Protein AF-A0A7Y3XFJ0-F1 (afdb_monomer_lite)

Structure (mmCIF, N/CA/C/O backbone):
data_AF-A0A7Y3XFJ0-F1
#
_entry.id   AF-A0A7Y3XFJ0-F1
#
loop_
_atom_site.group_PDB
_atom_site.id
_atom_site.type_symbol
_atom_site.label_atom_id
_atom_site.label_alt_id
_atom_site.label_comp_id
_atom_site.label_asym_id
_atom_site.label_entity_id
_atom_site.label_seq_id
_atom_site.pdbx_PDB_ins_code
_atom_site.Cartn_x
_atom_site.Cartn_y
_atom_site.Cartn_z
_atom_site.occupancy
_atom_site.B_iso_or_equiv
_atom_site.auth_seq_id
_atom_site.auth_comp_id
_atom_site.auth_asym_id
_atom_site.auth_atom_id
_atom_site.pdbx_PDB_model_num
ATOM 1 N N . MET A 1 1 ? 6.732 -11.055 -28.539 1.00 48.84 1 MET A N 1
ATOM 2 C CA . MET A 1 1 ? 5.338 -11.030 -28.037 1.00 48.84 1 MET A CA 1
ATOM 3 C C . MET A 1 1 ? 5.049 -9.663 -27.430 1.00 48.84 1 MET A C 1
ATOM 5 O O . MET A 1 1 ? 5.679 -9.311 -26.438 1.00 48.84 1 MET A O 1
ATOM 9 N N . MET A 1 2 ? 4.130 -8.903 -28.033 1.00 66.44 2 MET A N 1
ATOM 10 C CA . MET A 1 2 ? 3.623 -7.624 -27.512 1.00 66.44 2 MET A CA 1
ATOM 11 C C . MET A 1 2 ? 2.667 -7.899 -26.345 1.00 66.44 2 MET A C 1
ATOM 13 O O . MET A 1 2 ? 1.533 -8.307 -26.565 1.00 66.44 2 MET A O 1
ATOM 17 N N . GLY A 1 3 ? 3.131 -7.764 -25.106 1.00 87.94 3 GLY A N 1
ATOM 18 C CA . GLY A 1 3 ? 2.326 -8.101 -23.934 1.00 87.94 3 GLY A CA 1
ATOM 19 C C . GLY A 1 3 ? 2.892 -7.510 -22.652 1.00 87.94 3 GLY A C 1
ATOM 20 O O . GLY A 1 3 ? 4.003 -6.981 -22.639 1.00 87.94 3 GLY A O 1
ATOM 21 N N . TRP A 1 4 ? 2.118 -7.612 -21.578 1.00 91.69 4 TRP A N 1
ATOM 22 C CA . TRP A 1 4 ? 2.481 -7.123 -20.252 1.00 91.69 4 TRP A CA 1
ATOM 23 C C . TRP A 1 4 ? 2.786 -8.294 -19.326 1.00 91.69 4 TRP A C 1
ATOM 25 O O . TRP A 1 4 ? 2.084 -9.305 -19.341 1.00 91.69 4 TRP A O 1
ATOM 35 N N . LYS A 1 5 ? 3.813 -8.152 -18.490 1.00 91.44 5 LYS A N 1
ATOM 36 C CA . LYS A 1 5 ? 4.085 -9.073 -17.385 1.00 91.44 5 LYS A CA 1
ATOM 37 C C . LYS A 1 5 ? 3.643 -8.438 -16.082 1.00 91.44 5 LYS A C 1
ATOM 39 O O . LYS A 1 5 ? 4.122 -7.363 -15.733 1.00 91.44 5 LYS A O 1
ATOM 44 N N . ALA A 1 6 ? 2.747 -9.117 -15.374 1.00 92.25 6 ALA A N 1
ATOM 45 C CA . ALA A 1 6 ? 2.308 -8.719 -14.047 1.00 92.25 6 ALA A CA 1
ATOM 46 C C . ALA A 1 6 ? 3.275 -9.253 -12.985 1.00 92.25 6 ALA A C 1
ATOM 48 O O . ALA A 1 6 ? 3.563 -10.450 -12.931 1.00 92.25 6 ALA A O 1
ATOM 49 N N . TYR A 1 7 ? 3.740 -8.367 -12.114 1.00 90.25 7 TYR A N 1
ATOM 50 C CA . TYR A 1 7 ? 4.572 -8.688 -10.967 1.00 90.25 7 TYR A CA 1
ATOM 51 C C . TYR A 1 7 ? 3.818 -8.334 -9.702 1.00 90.25 7 TYR A C 1
ATOM 53 O O . TYR A 1 7 ? 3.498 -7.171 -9.462 1.00 90.25 7 TYR A O 1
ATOM 61 N N . ARG A 1 8 ? 3.536 -9.352 -8.894 1.00 92.50 8 ARG A N 1
ATOM 62 C CA . ARG A 1 8 ? 2.918 -9.182 -7.585 1.00 92.50 8 ARG A CA 1
ATOM 63 C C . ARG A 1 8 ? 3.956 -8.713 -6.581 1.00 92.50 8 ARG A C 1
ATOM 65 O O . ARG A 1 8 ? 5.023 -9.314 -6.469 1.00 92.50 8 ARG A O 1
ATOM 72 N N . LEU A 1 9 ? 3.617 -7.676 -5.834 1.00 91.75 9 LEU A N 1
ATOM 73 C CA . LEU A 1 9 ? 4.501 -7.033 -4.879 1.00 91.75 9 LEU A CA 1
ATOM 74 C C . LEU A 1 9 ? 3.867 -7.028 -3.500 1.00 91.75 9 LEU A C 1
ATOM 76 O O . LEU A 1 9 ? 2.667 -6.800 -3.357 1.00 91.75 9 LEU A O 1
ATOM 80 N N . VAL A 1 10 ? 4.699 -7.304 -2.502 1.00 94.19 10 VAL A N 1
ATOM 81 C CA . VAL A 1 10 ? 4.320 -7.364 -1.093 1.00 94.19 10 VAL A CA 1
ATOM 82 C C . VAL A 1 10 ? 5.326 -6.530 -0.318 1.00 94.19 10 VAL A C 1
ATOM 84 O O . VAL A 1 10 ? 6.507 -6.873 -0.262 1.00 94.19 10 VAL A O 1
ATOM 87 N N . TYR A 1 11 ? 4.858 -5.442 0.280 1.00 92.12 11 TYR A N 1
ATOM 88 C CA . TYR A 1 11 ? 5.667 -4.573 1.125 1.00 92.12 11 TYR A CA 1
ATOM 89 C C . TYR A 1 11 ? 5.242 -4.718 2.573 1.00 92.12 11 TYR A C 1
ATOM 91 O O . TYR A 1 11 ? 4.081 -4.513 2.890 1.00 92.12 11 TYR A O 1
ATOM 99 N N . LYS A 1 12 ? 6.173 -5.038 3.467 1.00 94.69 12 LYS A N 1
ATOM 100 C CA . LYS A 1 12 ? 5.914 -4.981 4.908 1.00 94.69 12 LYS A CA 1
ATOM 101 C C . LYS A 1 12 ? 5.973 -3.526 5.376 1.00 94.69 12 LYS A C 1
ATOM 103 O O . LYS A 1 12 ? 6.981 -2.861 5.133 1.00 94.69 12 LYS A O 1
ATOM 108 N N . ALA A 1 13 ? 4.945 -3.053 6.074 1.00 92.88 13 ALA A N 1
ATOM 109 C CA . ALA A 1 13 ? 4.992 -1.769 6.760 1.00 92.88 13 ALA A CA 1
ATOM 110 C C . ALA A 1 13 ? 5.999 -1.847 7.919 1.00 92.88 13 ALA A C 1
ATOM 112 O O . ALA A 1 13 ? 5.921 -2.738 8.765 1.00 92.88 13 ALA A O 1
ATOM 113 N N . LYS A 1 14 ? 6.989 -0.948 7.934 1.00 92.94 14 LYS A N 1
ATOM 114 C CA . LYS A 1 14 ? 8.005 -0.874 9.004 1.00 92.94 14 LYS A CA 1
ATOM 115 C C . LYS A 1 14 ? 7.703 0.205 10.045 1.00 92.94 14 LYS A C 1
ATOM 117 O O . LYS A 1 14 ? 8.274 0.171 11.126 1.00 92.94 14 LYS A O 1
ATOM 122 N N . SER A 1 15 ? 6.829 1.139 9.701 1.00 91.38 15 SER A N 1
ATOM 123 C CA . SER A 1 15 ? 6.392 2.269 10.513 1.00 91.38 15 SER A CA 1
ATOM 124 C C . SER A 1 15 ? 4.971 2.646 10.093 1.00 91.38 15 SER A C 1
ATOM 126 O O . SER A 1 15 ? 4.567 2.256 8.991 1.00 91.38 15 SER A O 1
ATOM 128 N N . PRO A 1 16 ? 4.226 3.396 10.922 1.00 91.44 16 PRO A N 1
ATOM 129 C CA . PRO A 1 16 ? 2.989 4.057 10.512 1.00 91.44 16 PRO A CA 1
ATOM 130 C C . PRO A 1 16 ? 3.102 4.737 9.142 1.00 91.44 16 PRO A C 1
ATOM 132 O O . PRO A 1 16 ? 4.144 5.325 8.838 1.00 91.44 16 PRO A O 1
ATOM 135 N N . ILE A 1 17 ? 2.055 4.652 8.315 1.00 91.38 17 ILE A N 1
ATOM 136 C CA . ILE A 1 17 ? 2.036 5.261 6.976 1.00 91.38 17 ILE A CA 1
ATOM 137 C C . ILE A 1 17 ? 0.834 6.194 6.854 1.00 91.38 17 ILE A C 1
ATOM 139 O O . ILE A 1 17 ? -0.310 5.744 6.866 1.00 91.38 17 ILE A O 1
ATOM 143 N N . HIS A 1 18 ? 1.107 7.484 6.669 1.00 92.88 18 HIS A N 1
ATOM 144 C CA . HIS A 1 18 ? 0.108 8.464 6.256 1.00 92.88 18 HIS A CA 1
ATOM 145 C C . HIS A 1 18 ? 0.039 8.526 4.724 1.00 92.88 18 HIS A C 1
ATOM 147 O O . HIS A 1 18 ? 1.055 8.685 4.045 1.00 92.88 18 HIS A O 1
ATOM 153 N N . ILE A 1 19 ? -1.166 8.415 4.168 1.00 93.44 19 ILE A N 1
ATOM 154 C CA . ILE A 1 19 ? -1.440 8.576 2.740 1.00 93.44 19 ILE A CA 1
ATOM 155 C C . ILE A 1 19 ? -2.443 9.714 2.591 1.00 93.44 19 ILE A C 1
ATOM 157 O O . ILE A 1 19 ? -3.637 9.504 2.781 1.00 93.44 19 ILE A O 1
ATOM 161 N N . GLY A 1 20 ? -1.967 10.903 2.218 1.00 87.81 20 GLY A N 1
ATOM 162 C CA . GLY A 1 20 ? -2.788 12.117 2.195 1.00 87.81 20 GLY A CA 1
ATOM 163 C C . GLY A 1 20 ? -4.154 11.959 1.510 1.00 87.81 20 GLY A C 1
ATOM 164 O O . GLY A 1 20 ? -4.264 11.419 0.396 1.00 87.81 20 GLY A O 1
ATOM 165 N N . TRP A 1 21 ? -5.199 12.451 2.183 1.00 88.25 21 TRP A N 1
ATOM 166 C CA . TRP A 1 21 ? -6.580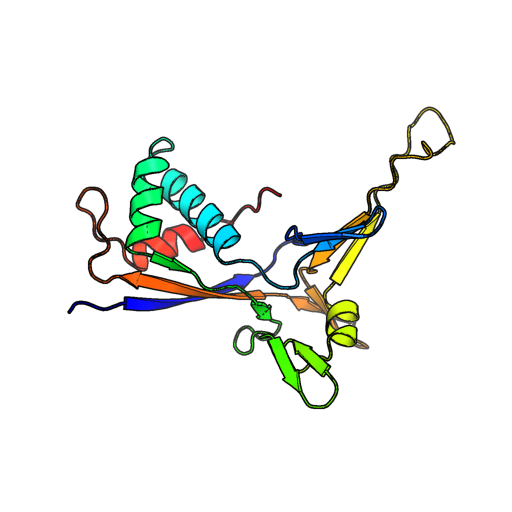 12.375 1.711 1.00 88.25 21 TRP A CA 1
ATOM 167 C C . TRP A 1 21 ? -7.343 13.703 1.814 1.00 88.25 21 TRP A C 1
ATOM 169 O O . TRP A 1 21 ? -7.298 14.508 0.882 1.00 88.25 21 TRP A O 1
ATOM 179 N N . HIS A 1 22 ? -8.073 13.905 2.906 1.00 88.31 22 HIS A N 1
ATOM 180 C CA . HIS A 1 22 ? -8.905 15.068 3.186 1.00 88.31 22 HIS A CA 1
ATOM 181 C C . HIS A 1 22 ? -8.571 15.590 4.580 1.00 88.31 22 HIS A C 1
ATOM 183 O O . HIS A 1 22 ? -8.027 14.855 5.400 1.00 88.31 22 HIS A O 1
ATOM 189 N N . THR A 1 23 ? -8.927 16.837 4.856 1.00 88.00 23 THR A N 1
ATOM 190 C CA . THR A 1 23 ? -8.859 17.385 6.212 1.00 88.00 23 THR A CA 1
ATOM 191 C C . THR A 1 23 ? -10.275 17.471 6.768 1.00 88.00 23 THR A C 1
ATOM 193 O O . THR A 1 23 ? -11.150 18.040 6.113 1.00 88.00 23 THR A O 1
ATOM 196 N N . LEU A 1 24 ? -10.505 16.910 7.955 1.00 84.69 24 LEU A N 1
ATOM 197 C CA . LEU A 1 24 ? -11.757 17.024 8.699 1.00 84.69 24 LEU A CA 1
ATOM 198 C C . LEU A 1 24 ? -11.501 17.845 9.966 1.00 84.69 24 LEU A C 1
ATOM 200 O O . LEU A 1 24 ? -10.866 17.371 10.906 1.00 84.69 24 LEU A O 1
ATOM 204 N N . GLY A 1 25 ? -11.961 19.098 9.979 1.00 85.38 25 GLY A N 1
ATOM 205 C CA . GLY A 1 25 ? -11.595 20.044 11.036 1.00 85.38 25 GLY A CA 1
ATOM 206 C C . GLY A 1 25 ? -10.081 20.265 11.055 1.00 85.38 25 GLY A C 1
ATOM 207 O O . GLY A 1 25 ? -9.523 20.770 10.083 1.00 85.38 25 GLY A O 1
ATOM 208 N N . TYR A 1 26 ? -9.424 19.844 12.137 1.00 80.75 26 TYR A N 1
ATOM 209 C CA . TYR A 1 26 ? -7.966 19.913 12.294 1.00 80.75 26 TYR A CA 1
ATOM 210 C C . TYR A 1 26 ? -7.255 18.566 12.070 1.00 80.75 26 TYR A C 1
ATOM 212 O O . TYR A 1 26 ? -6.029 18.495 12.175 1.00 80.75 26 TYR A O 1
ATOM 220 N N . ILE A 1 27 ? -8.009 17.515 11.724 1.00 82.62 27 ILE A N 1
ATOM 221 C CA . ILE A 1 27 ? -7.495 16.160 11.510 1.00 82.62 27 ILE A CA 1
ATOM 222 C C . ILE A 1 27 ? -7.178 15.959 10.027 1.00 82.62 27 ILE A C 1
ATOM 224 O O . ILE A 1 27 ? -8.049 16.081 9.161 1.00 82.62 27 ILE A O 1
ATOM 228 N N . LYS A 1 28 ? -5.929 15.618 9.715 1.00 89.75 28 LYS A N 1
ATOM 229 C CA . LYS A 1 28 ? -5.511 15.176 8.380 1.00 89.75 28 LYS A CA 1
ATOM 230 C C . LYS A 1 28 ? -5.800 13.686 8.231 1.00 89.75 28 LYS A C 1
ATOM 232 O O . LYS A 1 28 ? -5.078 12.855 8.776 1.00 89.75 28 LYS A O 1
ATOM 237 N N . LEU A 1 29 ? -6.821 13.346 7.454 1.00 91.94 29 LEU A N 1
ATOM 238 C CA . LEU A 1 29 ? -7.217 11.962 7.216 1.00 91.94 29 LEU A CA 1
ATOM 239 C C . LEU A 1 29 ? -6.237 11.250 6.275 1.00 91.94 29 LEU A C 1
ATOM 241 O O . LEU A 1 29 ? -5.638 11.855 5.376 1.00 91.94 29 LEU A O 1
ATOM 245 N N . THR A 1 30 ? -6.143 9.933 6.438 1.00 93.75 30 THR A N 1
ATOM 246 C CA . THR A 1 30 ? -5.368 9.043 5.568 1.00 93.75 30 THR A CA 1
ATOM 247 C C . THR A 1 30 ? -6.280 8.211 4.674 1.00 93.75 30 THR A C 1
ATOM 249 O O . THR A 1 30 ? -7.374 7.812 5.064 1.00 93.75 30 THR A O 1
ATOM 252 N N . ARG A 1 31 ? -5.818 7.877 3.469 1.00 95.69 31 ARG A N 1
ATOM 253 C CA . ARG A 1 31 ? -6.449 6.838 2.645 1.00 95.69 31 ARG A CA 1
ATOM 254 C C . ARG A 1 31 ? -6.198 5.463 3.255 1.00 95.69 31 ARG A C 1
ATOM 256 O O . ARG A 1 31 ? -5.152 5.233 3.853 1.00 95.69 31 ARG A O 1
ATOM 263 N N . TYR A 1 32 ? -7.105 4.524 2.990 1.00 96.56 32 TYR A N 1
ATOM 264 C CA . TYR A 1 32 ? -7.032 3.132 3.475 1.00 96.56 32 TYR A CA 1
ATOM 265 C C . TYR A 1 32 ? -6.188 2.211 2.581 1.00 96.56 32 TYR A C 1
ATOM 267 O O . TYR A 1 32 ? -6.131 1.001 2.774 1.00 96.56 32 TYR A O 1
ATOM 275 N N . TYR A 1 33 ? -5.543 2.778 1.565 1.00 96.69 33 TYR A N 1
ATOM 276 C CA . TYR A 1 33 ? -4.676 2.086 0.621 1.00 96.69 33 TYR A CA 1
ATOM 277 C C . TYR A 1 33 ? -3.675 3.079 0.032 1.00 96.69 33 TYR A C 1
ATOM 279 O O . TYR A 1 33 ? -3.914 4.289 -0.011 1.00 96.69 33 TYR A O 1
ATOM 287 N N . ILE A 1 34 ? -2.562 2.564 -0.480 1.00 96.50 34 ILE A N 1
ATOM 288 C CA . ILE A 1 34 ? -1.560 3.379 -1.161 1.00 96.50 34 ILE A CA 1
ATOM 289 C C . ILE A 1 34 ? -1.958 3.509 -2.631 1.00 96.50 34 ILE A C 1
ATOM 291 O O . ILE A 1 34 ? -2.239 2.519 -3.315 1.00 96.50 34 ILE A O 1
ATOM 295 N N . THR A 1 35 ? -1.972 4.740 -3.139 1.00 95.69 35 THR A N 1
ATOM 296 C CA . THR A 1 35 ? -2.340 4.983 -4.534 1.00 95.69 35 THR A CA 1
ATOM 297 C C . THR A 1 35 ? -1.228 4.559 -5.493 1.00 95.69 35 THR A C 1
ATOM 299 O O . THR A 1 35 ? -0.038 4.598 -5.174 1.00 95.69 35 THR A O 1
ATOM 302 N N . GLY A 1 36 ? -1.615 4.239 -6.726 1.00 91.94 36 GLY A N 1
ATOM 303 C CA . GLY A 1 36 ? -0.670 3.911 -7.793 1.00 91.94 36 GLY A CA 1
ATOM 304 C C . GLY A 1 36 ? 0.275 5.076 -8.086 1.00 91.94 36 GLY A C 1
ATOM 305 O O . GLY A 1 36 ? 1.443 4.849 -8.366 1.00 91.94 36 GLY A O 1
ATOM 306 N N . ARG A 1 37 ? -0.184 6.327 -7.916 1.00 90.38 37 ARG A N 1
ATOM 307 C CA . ARG A 1 37 ? 0.655 7.528 -8.043 1.00 90.38 37 ARG A CA 1
ATOM 308 C C . ARG A 1 37 ? 1.744 7.581 -6.968 1.00 90.38 37 ARG A C 1
ATOM 310 O O . ARG A 1 37 ? 2.881 7.915 -7.290 1.00 90.38 37 ARG A O 1
ATOM 317 N N . ASN A 1 38 ? 1.419 7.244 -5.718 1.00 91.19 38 ASN A N 1
ATOM 318 C CA . ASN A 1 38 ? 2.403 7.205 -4.632 1.00 91.19 38 ASN A CA 1
ATOM 319 C C . ASN A 1 38 ? 3.484 6.146 -4.907 1.00 91.19 38 ASN A C 1
ATOM 321 O O . ASN A 1 38 ? 4.673 6.442 -4.811 1.00 91.19 38 ASN A O 1
ATOM 325 N N . ILE A 1 39 ? 3.081 4.939 -5.320 1.00 89.81 39 ILE A N 1
ATOM 326 C CA . ILE A 1 39 ? 4.019 3.858 -5.666 1.00 89.81 39 ILE A CA 1
ATOM 327 C C . ILE A 1 39 ? 4.833 4.214 -6.912 1.00 89.81 39 ILE A C 1
ATOM 329 O O . ILE A 1 39 ? 6.034 3.964 -6.946 1.00 89.81 39 ILE A O 1
ATOM 333 N N . TRP A 1 40 ? 4.208 4.829 -7.918 1.00 87.62 40 TRP A N 1
ATOM 334 C CA . TRP A 1 40 ? 4.887 5.315 -9.118 1.00 87.62 40 TRP A CA 1
ATOM 335 C C . TRP A 1 40 ? 5.990 6.312 -8.759 1.00 87.62 40 TRP A C 1
ATOM 337 O O . TRP A 1 40 ? 7.124 6.126 -9.180 1.00 87.62 40 TRP A O 1
ATOM 347 N N . GLY A 1 41 ? 5.705 7.309 -7.912 1.00 85.38 41 GLY A N 1
ATOM 348 C CA . GLY A 1 41 ? 6.705 8.286 -7.470 1.00 85.38 41 GLY A CA 1
ATOM 349 C C . GLY A 1 41 ? 7.867 7.645 -6.707 1.00 85.38 41 GLY A C 1
ATOM 350 O O . GLY A 1 41 ? 9.030 7.945 -6.984 1.00 85.38 41 GLY A O 1
ATOM 351 N N . ALA A 1 42 ? 7.565 6.707 -5.806 1.00 84.38 42 ALA A N 1
ATOM 352 C CA . ALA A 1 42 ? 8.578 5.935 -5.090 1.00 84.38 42 ALA A CA 1
ATOM 353 C C . ALA A 1 42 ? 9.454 5.099 -6.042 1.00 84.38 42 ALA A C 1
ATOM 355 O O . ALA A 1 42 ? 10.676 5.046 -5.891 1.00 84.38 42 ALA A O 1
ATOM 356 N N . LEU A 1 43 ? 8.841 4.478 -7.053 1.00 81.38 43 LEU A N 1
ATOM 357 C CA . LEU A 1 43 ? 9.537 3.697 -8.068 1.00 81.38 43 LEU A CA 1
ATOM 358 C C . LEU A 1 43 ? 10.447 4.578 -8.933 1.00 81.38 43 LEU A C 1
ATOM 360 O O . LEU A 1 43 ? 11.611 4.225 -9.117 1.00 81.38 43 LEU A O 1
ATOM 364 N N . THR A 1 44 ? 9.959 5.733 -9.399 1.00 81.50 44 THR A N 1
ATOM 365 C CA . THR A 1 44 ? 10.756 6.730 -10.133 1.00 81.50 44 THR A CA 1
ATOM 366 C C . THR A 1 44 ? 11.990 7.125 -9.335 1.00 81.5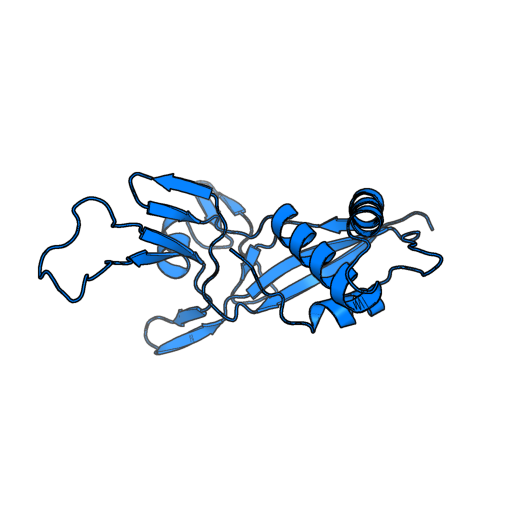0 44 THR A C 1
ATOM 368 O O . THR A 1 44 ? 13.109 7.000 -9.830 1.00 81.50 44 THR A O 1
ATOM 371 N N . ALA A 1 45 ? 11.803 7.547 -8.080 1.00 80.94 45 ALA A N 1
ATOM 372 C CA . ALA A 1 45 ? 12.895 7.998 -7.225 1.00 80.94 45 ALA A CA 1
ATOM 373 C C . ALA A 1 45 ? 13.946 6.900 -7.011 1.00 80.94 45 ALA A C 1
ATOM 375 O O . ALA A 1 45 ? 15.144 7.162 -7.112 1.00 80.94 45 ALA A O 1
ATOM 376 N N . ASN A 1 46 ? 13.516 5.660 -6.767 1.00 78.75 46 ASN A N 1
ATOM 377 C CA . ASN A 1 46 ? 14.446 4.552 -6.580 1.00 78.75 46 ASN A CA 1
ATOM 378 C C . ASN A 1 46 ? 15.183 4.171 -7.871 1.00 78.75 46 ASN A C 1
ATOM 380 O O . ASN A 1 46 ? 16.389 3.949 -7.827 1.00 78.75 46 ASN A O 1
ATOM 384 N N . ILE A 1 47 ? 14.510 4.128 -9.027 1.00 76.50 47 ILE A N 1
ATOM 385 C CA . ILE A 1 47 ? 15.167 3.830 -10.312 1.00 76.50 47 ILE A CA 1
ATOM 386 C C . ILE A 1 47 ? 16.249 4.872 -10.619 1.00 76.50 47 ILE A C 1
ATOM 388 O O . ILE A 1 47 ? 17.375 4.506 -10.959 1.00 76.50 47 ILE A O 1
ATOM 392 N N . VAL A 1 48 ? 15.930 6.160 -10.466 1.00 77.00 48 VAL A N 1
ATOM 393 C CA . VAL A 1 48 ? 16.873 7.257 -10.732 1.00 77.00 48 VAL A CA 1
ATOM 394 C C . VAL A 1 48 ? 18.089 7.178 -9.805 1.00 77.00 48 VAL A C 1
ATOM 396 O O . VAL A 1 48 ? 19.223 7.278 -10.276 1.00 77.00 48 VAL A O 1
ATOM 399 N N . ARG A 1 49 ? 17.873 6.934 -8.505 1.00 75.12 49 ARG A N 1
ATOM 400 C CA . ARG A 1 49 ? 18.948 6.828 -7.502 1.00 75.12 49 ARG A CA 1
ATOM 401 C C . ARG A 1 49 ? 19.822 5.587 -7.687 1.00 75.12 49 ARG A C 1
ATOM 403 O O . ARG A 1 49 ? 21.038 5.676 -7.572 1.00 75.12 49 ARG A O 1
ATOM 410 N N . THR A 1 50 ? 19.221 4.427 -7.953 1.00 70.00 50 THR A N 1
ATOM 411 C CA . THR A 1 50 ? 19.929 3.135 -7.940 1.00 70.00 50 THR A CA 1
ATOM 412 C C . THR A 1 50 ? 20.543 2.765 -9.287 1.00 70.00 50 THR A C 1
ATOM 414 O O . THR A 1 50 ? 21.567 2.087 -9.310 1.00 70.00 50 THR A O 1
ATOM 417 N N . ILE A 1 51 ? 19.927 3.158 -10.405 1.00 67.44 51 ILE A N 1
ATOM 418 C CA . ILE A 1 51 ? 20.316 2.656 -11.733 1.00 67.44 51 ILE A CA 1
ATOM 419 C C . ILE A 1 51 ? 20.956 3.744 -12.600 1.00 67.44 51 ILE A C 1
ATOM 421 O O . ILE A 1 51 ? 21.901 3.446 -13.327 1.00 67.44 51 ILE A O 1
ATOM 425 N N . TYR A 1 52 ? 20.484 4.993 -12.527 1.00 67.25 52 TYR A N 1
ATOM 426 C CA . TYR A 1 52 ? 20.831 6.018 -13.525 1.00 67.25 52 TYR A CA 1
ATOM 427 C C . TYR A 1 52 ? 21.533 7.266 -12.979 1.00 67.25 52 TYR A C 1
ATOM 429 O O . TYR A 1 52 ? 21.678 8.239 -13.713 1.00 67.25 52 TYR A O 1
ATOM 437 N N . GLY A 1 53 ? 22.029 7.228 -11.738 1.00 63.03 53 GLY A N 1
ATOM 438 C CA . GLY A 1 53 ? 23.003 8.213 -11.260 1.00 63.03 53 GLY A CA 1
ATOM 439 C C . GLY A 1 53 ? 22.436 9.591 -10.907 1.00 63.03 53 GLY A C 1
ATOM 440 O O . GLY A 1 53 ? 23.123 10.577 -11.107 1.00 63.03 53 GLY A O 1
ATOM 441 N N . HIS A 1 54 ? 21.237 9.648 -10.321 1.00 64.94 54 HIS A N 1
ATOM 442 C CA . HIS A 1 54 ? 20.648 10.825 -9.649 1.00 64.94 54 HIS A CA 1
ATOM 443 C C . HIS A 1 54 ? 20.075 11.965 -10.515 1.00 64.94 54 HIS A C 1
ATOM 445 O O . HIS A 1 54 ? 19.267 12.713 -9.970 1.00 64.94 54 HIS A O 1
ATOM 451 N N . ASP A 1 55 ? 20.337 12.042 -11.827 1.00 67.62 55 ASP A N 1
ATOM 452 C CA . ASP A 1 55 ? 19.974 13.249 -12.608 1.00 67.62 55 ASP A CA 1
ATOM 453 C C . ASP A 1 55 ? 18.915 13.068 -13.717 1.00 67.62 55 ASP A C 1
ATOM 455 O O . ASP A 1 55 ? 18.447 14.049 -14.290 1.00 67.62 55 ASP A O 1
ATOM 459 N N . ASP A 1 56 ? 18.467 11.844 -14.022 1.00 71.94 56 ASP A N 1
ATOM 460 C CA . ASP A 1 56 ? 17.554 11.596 -15.158 1.00 71.94 56 ASP A CA 1
ATOM 461 C C . ASP A 1 56 ? 16.108 11.270 -14.742 1.00 71.94 56 ASP A C 1
ATOM 463 O O . ASP A 1 56 ? 15.541 10.228 -15.079 1.00 71.94 56 ASP A O 1
ATOM 467 N N . TYR A 1 57 ? 15.483 12.172 -13.982 1.00 72.88 57 TYR A N 1
ATOM 468 C CA . TYR A 1 57 ? 14.080 12.015 -13.572 1.00 72.88 57 TYR A CA 1
ATOM 469 C C . TYR A 1 57 ? 13.104 12.089 -14.747 1.00 72.88 57 TYR A C 1
ATOM 471 O O . TYR A 1 57 ? 12.099 11.377 -14.755 1.00 72.88 57 TYR A O 1
ATOM 479 N N . HIS A 1 58 ? 13.387 12.933 -15.742 1.00 76.44 58 HIS A N 1
ATOM 480 C CA . HIS A 1 58 ? 12.488 13.137 -16.874 1.00 76.44 58 HIS A CA 1
ATOM 481 C C . HIS A 1 58 ? 12.452 11.908 -17.792 1.00 76.44 58 HIS A C 1
ATOM 483 O O . HIS A 1 58 ? 11.373 11.411 -18.109 1.00 76.44 58 HIS A O 1
ATOM 489 N N . GLY A 1 59 ? 13.611 11.356 -18.168 1.00 75.12 59 GLY A N 1
ATOM 490 C CA . GLY A 1 59 ? 13.672 10.167 -19.012 1.00 75.12 59 GLY A CA 1
ATOM 491 C C . GLY A 1 59 ? 13.115 8.927 -18.314 1.00 75.12 59 GLY A C 1
ATOM 492 O O . GLY A 1 59 ? 12.371 8.161 -18.928 1.00 75.12 59 GLY A O 1
ATOM 493 N N . VAL A 1 60 ? 13.427 8.735 -17.027 1.00 75.12 60 VAL A N 1
ATOM 494 C CA . VAL A 1 60 ? 12.854 7.631 -16.238 1.00 75.12 60 VAL A CA 1
ATOM 495 C C . VAL A 1 60 ? 11.341 7.806 -16.072 1.00 75.12 60 VAL A C 1
ATOM 497 O O . VAL A 1 60 ? 10.596 6.830 -16.159 1.00 75.12 60 VAL A O 1
ATOM 500 N N . GLY A 1 61 ? 10.868 9.041 -15.894 1.00 74.88 61 GLY A N 1
ATOM 501 C CA . GLY A 1 61 ? 9.445 9.360 -15.841 1.00 74.88 61 GLY A CA 1
ATOM 502 C C . GLY A 1 61 ? 8.703 8.975 -17.122 1.00 74.88 61 GLY A C 1
ATOM 503 O O . GLY A 1 61 ? 7.639 8.363 -17.044 1.00 74.88 61 GLY A O 1
ATOM 504 N N . GLU A 1 62 ? 9.268 9.267 -18.295 1.00 79.19 62 GLU A N 1
ATOM 505 C CA . GLU A 1 62 ? 8.669 8.895 -19.585 1.00 79.19 62 GLU A CA 1
ATOM 506 C C . GLU A 1 62 ? 8.659 7.379 -19.825 1.00 79.19 62 GLU A C 1
ATOM 508 O O . GLU A 1 62 ? 7.639 6.838 -20.258 1.00 79.19 62 GLU A O 1
ATOM 513 N N . LEU A 1 63 ? 9.731 6.665 -19.453 1.00 76.94 63 LEU A N 1
ATOM 514 C CA . LEU A 1 63 ? 9.744 5.195 -19.446 1.00 76.94 63 LEU A CA 1
ATOM 515 C C . LEU A 1 63 ? 8.585 4.645 -18.611 1.00 76.94 63 LEU A C 1
ATOM 517 O O . LEU A 1 63 ? 7.819 3.795 -19.067 1.00 76.94 63 LEU A O 1
ATOM 521 N N . LEU A 1 64 ? 8.465 5.130 -17.374 1.00 78.00 64 LEU A N 1
ATOM 522 C CA . LEU A 1 64 ? 7.458 4.649 -16.442 1.00 78.00 64 LEU A CA 1
ATOM 523 C C . LEU A 1 64 ? 6.041 4.958 -16.922 1.00 78.00 64 LEU A C 1
ATOM 525 O O . LEU A 1 64 ? 5.155 4.149 -16.696 1.00 78.00 64 LEU A O 1
ATOM 529 N N . LYS A 1 65 ? 5.803 6.101 -17.572 1.00 83.38 65 LYS A N 1
ATOM 530 C CA . LYS A 1 65 ? 4.480 6.436 -18.122 1.00 83.38 65 LYS A CA 1
ATOM 531 C C . LYS A 1 65 ? 4.073 5.519 -19.272 1.00 83.38 65 LYS A C 1
ATOM 533 O O . LYS A 1 65 ? 2.894 5.206 -19.403 1.00 83.38 65 LYS A O 1
ATOM 538 N N . LYS A 1 66 ? 5.026 5.138 -20.124 1.00 85.56 66 LYS A N 1
ATOM 539 C CA . LYS A 1 66 ? 4.746 4.400 -21.359 1.00 85.56 66 LYS A CA 1
ATOM 540 C C . LYS A 1 66 ? 4.687 2.891 -21.147 1.00 85.56 66 LYS A C 1
ATOM 542 O O . LYS A 1 66 ? 3.793 2.233 -21.670 1.00 85.56 66 LYS A O 1
ATOM 547 N N . ASP A 1 67 ? 5.644 2.353 -20.399 1.00 88.88 67 ASP A N 1
ATOM 548 C CA . ASP A 1 67 ? 5.924 0.917 -20.375 1.00 88.88 67 ASP A CA 1
ATOM 549 C C . ASP A 1 67 ? 5.687 0.273 -19.000 1.00 88.88 67 ASP A C 1
ATOM 551 O O . ASP A 1 67 ? 5.949 -0.921 -18.823 1.00 88.88 67 ASP A O 1
ATOM 555 N N . ILE A 1 68 ? 5.199 1.038 -18.012 1.00 88.25 68 ILE A N 1
ATOM 556 C CA . ILE A 1 68 ? 4.955 0.554 -16.650 1.00 88.25 68 ILE A CA 1
ATOM 557 C C . ILE A 1 68 ? 3.571 1.000 -16.158 1.00 88.25 68 ILE A C 1
ATOM 559 O O . ILE A 1 68 ? 3.235 2.178 -16.143 1.00 88.25 68 ILE A O 1
ATOM 563 N N . LEU A 1 69 ? 2.764 0.049 -15.689 1.00 91.38 69 LEU A N 1
ATOM 564 C CA . LEU A 1 69 ? 1.503 0.328 -15.000 1.00 91.38 69 LEU A CA 1
ATOM 565 C C . LEU A 1 69 ? 1.605 -0.137 -13.553 1.00 91.38 69 LEU A C 1
ATOM 567 O O . LEU A 1 69 ? 2.213 -1.165 -13.258 1.00 91.38 69 LEU A O 1
ATOM 571 N N . VAL A 1 70 ? 0.994 0.611 -12.642 1.00 91.44 70 VAL A N 1
ATOM 572 C CA . VAL A 1 70 ? 1.060 0.343 -11.204 1.00 91.44 70 VAL A CA 1
ATOM 573 C C . VAL A 1 70 ? -0.353 0.320 -10.642 1.00 91.44 70 VAL A C 1
ATOM 575 O O . VAL A 1 70 ? -1.118 1.264 -10.845 1.00 91.44 70 VAL A O 1
ATOM 578 N N . SER A 1 71 ? -0.711 -0.757 -9.945 1.00 95.44 71 SER A N 1
ATOM 579 C CA . SER A 1 71 ? -1.995 -0.841 -9.251 1.00 95.44 71 SER A CA 1
ATOM 580 C C . SER A 1 71 ? -1.987 -0.022 -7.962 1.00 95.44 71 SER A C 1
ATOM 582 O O . SER A 1 71 ? -0.969 0.516 -7.527 1.00 95.44 71 SER A O 1
ATOM 584 N N . TYR A 1 72 ? -3.135 0.030 -7.297 1.00 97.19 72 TYR A N 1
ATOM 585 C CA . TYR A 1 72 ? -3.175 0.425 -5.893 1.00 97.19 72 TYR A CA 1
ATOM 586 C C . TYR A 1 72 ? -2.652 -0.713 -5.024 1.00 97.19 72 TYR A C 1
ATOM 588 O O . TYR A 1 72 ? -2.630 -1.873 -5.450 1.00 97.19 72 TYR A O 1
ATOM 596 N N . PHE A 1 73 ? -2.190 -0.360 -3.831 1.00 97.44 73 PHE A N 1
ATOM 597 C CA . PHE A 1 73 ? -1.634 -1.304 -2.877 1.00 97.44 73 PHE A CA 1
ATOM 598 C C . PHE A 1 73 ? -2.490 -1.300 -1.625 1.00 97.44 73 PHE A C 1
ATOM 600 O O . PHE A 1 73 ? -2.598 -0.285 -0.936 1.00 97.44 73 PHE A O 1
ATOM 607 N N . TYR A 1 74 ? -3.095 -2.447 -1.351 1.00 98.00 74 TYR A N 1
ATOM 608 C CA . TYR A 1 74 ? -4.067 -2.603 -0.282 1.00 98.00 74 TYR A CA 1
ATOM 609 C C . TYR A 1 74 ? -3.426 -3.269 0.934 1.00 98.00 74 TYR A C 1
ATOM 611 O O . TYR A 1 74 ? -2.566 -4.141 0.752 1.00 98.00 74 TYR A O 1
ATOM 619 N N . PRO A 1 75 ? -3.820 -2.867 2.152 1.00 97.31 75 PRO A N 1
ATOM 620 C CA . PRO A 1 75 ? -3.319 -3.471 3.372 1.00 97.31 75 PRO A CA 1
ATOM 621 C C . PRO A 1 75 ? -3.717 -4.949 3.460 1.00 97.31 75 PRO A C 1
ATOM 623 O O . PRO A 1 75 ? -4.696 -5.386 2.857 1.00 97.31 75 PRO A O 1
ATOM 626 N N . ALA A 1 76 ? -2.933 -5.728 4.191 1.00 97.06 76 ALA A N 1
ATOM 627 C CA . ALA A 1 76 ? -3.127 -7.154 4.398 1.00 97.06 76 ALA A CA 1
ATOM 628 C C . ALA A 1 76 ? -2.413 -7.592 5.679 1.00 97.06 76 ALA A C 1
ATOM 630 O O . ALA A 1 76 ? -1.343 -7.074 5.993 1.00 97.06 76 ALA A O 1
ATOM 631 N N . ILE A 1 77 ? -2.948 -8.592 6.374 1.00 95.50 77 ILE A N 1
ATOM 632 C CA . ILE A 1 77 ? -2.229 -9.286 7.456 1.00 95.50 77 ILE A CA 1
ATOM 633 C C . ILE A 1 77 ? -1.674 -10.617 6.943 1.00 95.50 77 ILE A C 1
ATOM 635 O O . ILE A 1 77 ? -0.482 -10.899 7.065 1.00 95.50 77 ILE A O 1
ATOM 639 N N . ASP A 1 78 ? -2.526 -11.396 6.275 1.00 94.44 78 AS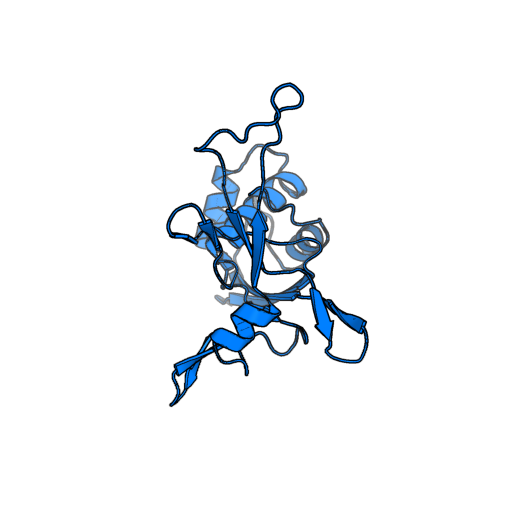P A N 1
ATOM 640 C CA . ASP A 1 78 ? -2.097 -12.442 5.353 1.00 94.44 78 ASP A CA 1
ATOM 641 C C . ASP A 1 78 ? -1.864 -11.796 3.989 1.00 94.44 78 ASP A C 1
ATOM 643 O O . ASP A 1 78 ? -2.814 -11.408 3.305 1.00 94.44 78 ASP A O 1
ATOM 647 N N . TYR A 1 79 ? -0.599 -11.691 3.571 1.00 91.81 79 TYR A N 1
ATOM 648 C CA . TYR A 1 79 ? -0.259 -11.062 2.300 1.00 91.81 79 TYR A CA 1
ATOM 649 C C . TYR A 1 79 ? -0.937 -11.729 1.106 1.00 91.81 79 TYR A C 1
ATOM 651 O O . TYR A 1 79 ? -0.949 -11.114 0.050 1.00 91.81 79 TYR A O 1
ATOM 659 N N . GLN A 1 80 ? -1.464 -12.954 1.201 1.00 94.25 80 GLN A N 1
ATOM 660 C CA . GLN A 1 80 ? -2.210 -13.604 0.118 1.00 94.25 80 GLN A CA 1
ATOM 661 C C . GLN A 1 80 ? -3.611 -13.012 -0.073 1.00 94.25 80 GLN A C 1
ATOM 663 O O . GLN A 1 80 ? -4.140 -13.071 -1.183 1.00 94.25 80 GLN A O 1
ATOM 668 N N . LYS A 1 81 ? -4.175 -12.392 0.968 1.00 96.31 81 LYS A N 1
ATOM 669 C CA . LYS A 1 81 ? -5.552 -11.890 1.025 1.00 96.31 81 LYS A CA 1
ATOM 670 C C . LYS A 1 81 ? -5.569 -10.391 1.355 1.00 96.31 81 LYS A C 1
ATOM 672 O O . LYS A 1 81 ? -5.894 -10.019 2.482 1.00 96.31 81 LYS A O 1
ATOM 677 N N . PRO A 1 82 ? -5.201 -9.516 0.402 1.00 97.25 82 PRO A N 1
ATOM 678 C CA . PRO A 1 82 ? -5.325 -8.081 0.612 1.00 97.25 82 PRO A CA 1
ATOM 679 C C . PRO A 1 82 ? -6.769 -7.663 0.869 1.00 97.25 82 PRO A C 1
ATOM 681 O O . PRO A 1 82 ? -7.702 -8.218 0.286 1.00 97.25 82 PRO A O 1
ATOM 684 N N . PHE A 1 83 ? -6.934 -6.640 1.700 1.00 97.75 83 PHE A N 1
ATOM 685 C CA . PHE A 1 83 ? -8.214 -6.042 2.054 1.00 97.75 83 PHE A CA 1
ATOM 686 C C . PHE A 1 83 ? -8.724 -5.160 0.907 1.00 97.75 83 PHE A C 1
ATOM 688 O O . PHE A 1 83 ? -8.727 -3.933 0.981 1.00 97.75 83 PHE A O 1
ATOM 695 N N . LEU A 1 84 ? -9.102 -5.796 -0.203 1.00 97.69 84 LEU A N 1
ATOM 696 C CA . LEU A 1 84 ? -9.695 -5.116 -1.352 1.00 97.69 84 LEU A CA 1
ATOM 697 C C . LEU A 1 84 ? -11.073 -4.547 -0.974 1.00 97.69 84 LEU A C 1
ATOM 699 O O . LEU A 1 84 ? -11.817 -5.216 -0.251 1.00 97.69 84 LEU A O 1
ATOM 703 N N . PRO A 1 85 ? -11.433 -3.345 -1.459 1.00 97.12 85 PRO A N 1
ATOM 704 C CA . PRO A 1 85 ? -12.740 -2.767 -1.206 1.00 97.12 85 PRO A CA 1
ATOM 705 C C . PRO A 1 85 ? -13.818 -3.592 -1.911 1.00 97.12 85 PRO A C 1
ATOM 707 O O . PRO A 1 85 ? -13.679 -3.930 -3.088 1.00 97.12 85 PRO A O 1
ATOM 710 N N . ASN A 1 86 ? -14.897 -3.894 -1.203 1.00 96.69 86 ASN A N 1
ATOM 711 C CA . ASN A 1 86 ? -16.036 -4.626 -1.737 1.00 96.69 86 ASN A CA 1
ATOM 712 C C . ASN A 1 86 ? -17.334 -4.105 -1.118 1.00 96.69 86 ASN A C 1
ATOM 714 O O . ASN A 1 86 ? -17.424 -3.965 0.100 1.00 96.69 86 ASN A O 1
ATOM 718 N N . PHE A 1 87 ? -18.346 -3.841 -1.942 1.00 97.12 87 PHE A N 1
ATOM 719 C CA . PHE A 1 87 ? -19.676 -3.492 -1.447 1.00 97.12 87 PHE A CA 1
ATOM 720 C C . PHE A 1 87 ? -20.479 -4.764 -1.183 1.00 97.12 87 PHE A C 1
ATOM 722 O O . PHE A 1 87 ? -20.620 -5.620 -2.056 1.00 97.12 87 PHE A O 1
ATOM 729 N N . GLN A 1 88 ? -21.010 -4.873 0.029 1.00 95.00 88 GLN A N 1
ATOM 730 C CA . GLN A 1 88 ? -21.934 -5.924 0.443 1.00 95.00 88 GLN A CA 1
ATOM 731 C C . GLN A 1 88 ? -23.301 -5.312 0.769 1.00 95.00 88 GLN A C 1
ATOM 733 O O . GLN A 1 88 ? -23.481 -4.096 0.695 1.00 95.00 88 GLN A O 1
ATOM 738 N N . LYS A 1 89 ? -24.278 -6.156 1.128 1.00 94.62 89 LYS A N 1
ATOM 739 C CA . LYS A 1 89 ? -25.649 -5.711 1.438 1.00 94.62 89 LYS A CA 1
ATOM 740 C C . LYS A 1 89 ? -25.692 -4.637 2.530 1.00 94.62 89 LYS A C 1
ATOM 742 O O . LYS A 1 89 ? -26.464 -3.695 2.402 1.00 94.62 89 LYS A O 1
ATOM 747 N N . ASP A 1 90 ? -24.821 -4.758 3.529 1.00 93.81 90 ASP A N 1
ATOM 748 C CA . ASP A 1 90 ? -24.816 -3.896 4.715 1.00 93.81 90 ASP A CA 1
ATOM 749 C C . ASP A 1 90 ? -23.795 -2.743 4.629 1.00 93.81 90 ASP A C 1
ATOM 751 O O . ASP A 1 90 ? -23.585 -2.024 5.603 1.00 93.81 90 ASP A O 1
ATOM 755 N N . GLY A 1 91 ? -23.160 -2.534 3.466 1.00 96.25 91 GLY A N 1
ATOM 756 C CA . GLY A 1 91 ? -22.277 -1.389 3.221 1.00 96.25 91 GLY A CA 1
ATOM 757 C C . GLY A 1 91 ? -20.928 -1.738 2.593 1.00 96.25 91 GLY A C 1
ATOM 758 O O . GLY A 1 91 ? -20.760 -2.771 1.942 1.00 96.25 91 GLY A O 1
ATOM 759 N N . LEU A 1 92 ? -19.963 -0.829 2.746 1.00 97.44 92 LEU A N 1
ATOM 760 C CA . LEU A 1 92 ? -18.597 -0.990 2.246 1.00 97.44 92 LEU A CA 1
ATOM 761 C C . LEU A 1 92 ? -17.767 -1.851 3.207 1.00 97.44 92 LEU A C 1
ATOM 763 O O . LEU A 1 92 ? -17.838 -1.698 4.426 1.00 97.44 92 LEU A O 1
ATOM 767 N N . TYR A 1 93 ? -16.957 -2.733 2.631 1.00 98.00 93 TYR A N 1
ATOM 768 C CA . TYR A 1 93 ? -16.020 -3.601 3.330 1.00 98.00 93 TYR A CA 1
ATOM 769 C C . TYR A 1 93 ? -14.622 -3.452 2.743 1.00 98.00 93 TYR A C 1
ATOM 771 O O . TYR A 1 93 ? -14.463 -3.174 1.554 1.00 98.00 93 TYR A O 1
ATOM 779 N N . TYR A 1 94 ? -13.616 -3.725 3.567 1.00 97.44 94 TYR A N 1
ATOM 780 C CA . TYR A 1 94 ? -12.232 -3.923 3.156 1.00 97.44 94 TYR A CA 1
ATOM 781 C C . TYR A 1 94 ? -11.824 -5.359 3.491 1.00 97.44 94 TYR A C 1
ATOM 783 O O . TYR A 1 94 ? -11.636 -5.731 4.650 1.00 97.44 94 TYR A O 1
ATOM 791 N N . GLY A 1 95 ? -11.731 -6.205 2.463 1.00 95.38 95 GLY A N 1
ATOM 792 C CA . GLY A 1 95 ? -11.665 -7.652 2.651 1.00 95.38 95 GLY A CA 1
ATOM 793 C C . GLY A 1 95 ? -12.924 -8.160 3.355 1.00 95.38 95 GLY A C 1
ATOM 794 O O . GLY A 1 95 ? -14.031 -7.990 2.849 1.00 95.38 95 GLY A O 1
ATOM 795 N N . ASN A 1 96 ? -12.747 -8.757 4.534 1.00 93.94 96 ASN A N 1
ATOM 796 C CA . ASN A 1 96 ? -13.850 -9.277 5.348 1.00 93.94 96 ASN A CA 1
ATOM 797 C C . ASN A 1 96 ? -14.296 -8.312 6.461 1.00 93.94 96 ASN A C 1
ATOM 799 O O . ASN A 1 96 ? -15.186 -8.662 7.228 1.00 93.94 96 ASN A O 1
ATOM 803 N N . TYR A 1 97 ? -13.695 -7.124 6.561 1.00 95.06 97 TYR A N 1
ATOM 804 C CA . TYR A 1 97 ? -14.020 -6.152 7.602 1.00 95.06 97 TYR A CA 1
ATOM 805 C C . TYR A 1 97 ? -15.037 -5.130 7.092 1.00 95.06 97 TYR A C 1
ATOM 807 O O . TYR A 1 97 ? -14.766 -4.505 6.060 1.00 95.06 97 TYR A O 1
ATOM 815 N N . PRO A 1 98 ? -16.163 -4.906 7.796 1.00 97.00 98 PRO A N 1
ATOM 816 C CA . PRO A 1 98 ? -16.923 -3.669 7.649 1.00 97.00 98 PRO A CA 1
ATOM 817 C C . PRO A 1 98 ? -15.994 -2.463 7.832 1.00 97.00 98 PRO A C 1
ATOM 819 O O . PRO A 1 98 ? -15.023 -2.546 8.588 1.00 97.00 98 PRO A O 1
ATOM 822 N N . VAL A 1 99 ? -16.284 -1.336 7.175 1.00 96.62 99 VAL A N 1
ATOM 823 C CA . VAL A 1 99 ? -15.450 -0.119 7.280 1.00 96.62 99 VAL A CA 1
ATOM 824 C C . VAL A 1 99 ? -15.154 0.275 8.729 1.00 96.62 99 VAL A C 1
ATOM 826 O O . VAL A 1 99 ? -14.002 0.546 9.043 1.00 96.62 99 VAL A O 1
ATOM 829 N N . SER A 1 100 ? -16.140 0.218 9.623 1.00 95.25 100 SER A N 1
ATOM 830 C CA . SER A 1 100 ? -15.966 0.560 11.041 1.00 95.25 100 SER A CA 1
ATOM 831 C C . SER A 1 100 ? -14.962 -0.341 11.771 1.00 95.25 100 SER A C 1
ATOM 833 O O . SER A 1 100 ? -14.171 0.133 12.586 1.00 95.25 100 SER A O 1
ATOM 835 N N . ASP A 1 101 ? -14.970 -1.644 11.482 1.00 95.12 101 ASP A N 1
ATOM 836 C CA . ASP A 1 101 ? -14.014 -2.593 12.059 1.00 95.12 101 ASP A CA 1
ATOM 837 C C . ASP A 1 101 ? -12.620 -2.397 11.469 1.00 95.12 101 ASP A C 1
ATOM 839 O O . ASP A 1 101 ? -11.622 -2.482 12.184 1.00 95.12 101 ASP A O 1
ATOM 843 N N . PHE A 1 102 ? -12.552 -2.113 10.168 1.00 96.06 102 PHE A N 1
ATOM 844 C CA . PHE A 1 102 ? -11.300 -1.797 9.502 1.00 96.06 102 PHE A CA 1
ATOM 845 C C . PHE A 1 102 ? -10.668 -0.531 10.095 1.00 96.06 102 PHE A C 1
ATOM 847 O O . PHE A 1 102 ? -9.495 -0.538 10.455 1.00 96.06 102 PHE A O 1
ATOM 854 N N . GLU A 1 103 ? -11.442 0.541 10.247 1.00 95.19 103 GLU A N 1
ATOM 855 C CA . GLU A 1 103 ? -10.981 1.792 10.850 1.00 95.19 103 GLU A CA 1
ATOM 856 C C . GLU A 1 103 ? -10.483 1.561 12.276 1.00 95.19 103 GLU A C 1
ATOM 858 O O . GLU A 1 103 ? -9.341 1.905 12.570 1.00 95.19 103 GLU A O 1
ATOM 863 N N . ARG A 1 104 ? -11.267 0.871 13.119 1.00 92.81 104 ARG A N 1
ATOM 864 C CA . ARG A 1 104 ? -10.883 0.545 14.504 1.00 92.81 104 ARG A CA 1
ATOM 865 C C . ARG A 1 104 ? -9.550 -0.200 14.595 1.00 92.81 104 ARG A C 1
ATOM 867 O O . ARG A 1 104 ? -8.782 0.032 15.523 1.00 92.81 104 ARG A O 1
ATOM 874 N N . LEU A 1 105 ? -9.309 -1.146 13.689 1.00 92.75 105 LEU A N 1
ATOM 875 C CA . LEU A 1 105 ? -8.137 -2.019 13.750 1.00 92.75 105 LEU A CA 1
ATOM 876 C C . LEU A 1 105 ? -6.894 -1.396 13.110 1.00 92.75 105 LEU A C 1
ATOM 878 O O . LEU A 1 105 ? -5.786 -1.596 13.605 1.00 92.75 105 LEU A O 1
ATOM 882 N N . PHE A 1 106 ? -7.057 -0.693 11.989 1.00 94.62 106 PHE A N 1
ATOM 883 C CA . PHE A 1 106 ? -5.938 -0.316 11.127 1.00 94.62 106 PHE A CA 1
ATOM 884 C C . PHE A 1 106 ? -5.644 1.178 11.106 1.00 94.62 106 PHE A C 1
ATOM 886 O O . PHE A 1 106 ? -4.518 1.537 10.759 1.00 94.62 106 PHE A O 1
ATOM 893 N N . ILE A 1 107 ? -6.607 2.036 11.441 1.00 94.25 107 ILE A N 1
ATOM 894 C CA . ILE A 1 107 ? -6.447 3.488 11.377 1.00 94.25 107 ILE A CA 1
ATOM 895 C C . ILE A 1 107 ? -6.230 4.028 12.787 1.00 94.25 107 ILE A C 1
ATOM 897 O O . ILE A 1 107 ? -6.989 3.748 13.709 1.00 94.25 107 ILE A O 1
ATOM 901 N N . GLN A 1 108 ? -5.151 4.780 12.958 1.00 90.00 108 GLN A N 1
ATOM 902 C CA . GLN A 1 108 ? -4.779 5.419 14.218 1.00 90.00 108 GLN A CA 1
ATOM 903 C C . GLN A 1 108 ? -4.451 6.887 13.954 1.00 90.00 108 GLN A C 1
ATOM 905 O O . GLN A 1 108 ? -4.065 7.234 12.839 1.00 90.00 108 GLN A O 1
ATOM 910 N N . SER A 1 109 ? -4.558 7.728 14.980 1.00 84.75 109 SER A N 1
ATOM 911 C CA . SER A 1 109 ? -4.297 9.169 14.889 1.00 84.75 109 SER A CA 1
ATOM 912 C C . SER A 1 109 ? -3.147 9.560 15.817 1.00 84.75 109 SER A C 1
ATOM 914 O O . SER A 1 109 ? -3.088 9.125 16.967 1.00 84.75 109 SER A O 1
ATOM 916 N N . TYR A 1 110 ? -2.212 10.379 15.329 1.00 74.69 110 TYR A N 1
ATOM 917 C CA . TYR A 1 110 ? -1.202 11.032 16.166 1.00 74.69 110 TYR A CA 1
ATOM 918 C C . TYR A 1 110 ? -1.677 12.450 16.474 1.00 74.69 110 TYR A C 1
ATOM 920 O O . TYR A 1 110 ? -1.836 13.243 15.548 1.00 74.69 110 TYR A O 1
ATOM 928 N N . GLY A 1 111 ? -1.844 12.780 17.756 1.00 60.75 111 GLY A N 1
ATOM 929 C CA . GLY A 1 111 ? -1.979 14.162 18.213 1.00 60.75 111 GLY A CA 1
ATOM 930 C C . GLY A 1 111 ? -0.615 14.740 18.564 1.00 60.75 111 GLY A C 1
ATOM 931 O O . GLY A 1 111 ? 0.027 14.283 19.508 1.00 60.75 111 GLY A O 1
ATOM 932 N N . GLN A 1 112 ? -0.145 15.733 17.805 1.00 49.88 112 GLN A N 1
ATOM 933 C CA . GLN A 1 112 ? 0.973 16.566 18.240 1.00 49.88 112 GLN A CA 1
ATOM 934 C C . GLN A 1 112 ? 0.420 17.717 19.080 1.00 49.88 112 GLN A C 1
ATOM 936 O O . GLN A 1 112 ? -0.157 18.658 18.547 1.00 49.88 112 GLN A O 1
ATOM 941 N N . THR A 1 113 ? 0.618 17.670 20.395 1.00 41.94 113 THR A N 1
ATOM 942 C CA . THR A 1 113 ? 0.590 18.883 21.218 1.00 41.94 113 THR A CA 1
ATOM 943 C C . THR A 1 113 ? 1.985 19.492 21.183 1.00 41.94 113 THR A C 1
ATOM 945 O O . THR A 1 113 ? 2.918 18.928 21.760 1.00 41.94 113 THR A O 1
ATOM 948 N N . ALA A 1 114 ? 2.154 20.626 20.503 1.00 43.19 114 ALA A N 1
ATOM 949 C CA . ALA A 1 114 ? 3.354 21.438 20.652 1.00 43.19 114 ALA A CA 1
ATOM 950 C C . ALA A 1 114 ? 3.374 22.001 22.083 1.00 43.19 114 ALA A C 1
ATOM 952 O O . ALA A 1 114 ? 2.675 22.960 22.396 1.00 43.19 114 ALA A O 1
ATOM 953 N N . VAL A 1 115 ? 4.130 21.370 22.983 1.00 41.72 115 VAL A N 1
ATOM 954 C CA . VAL A 1 115 ? 4.369 21.922 24.321 1.00 41.72 115 VAL A CA 1
ATOM 955 C C . VAL A 1 115 ? 5.559 22.873 24.210 1.00 41.72 115 VAL A C 1
ATOM 957 O O . VAL A 1 115 ? 6.696 22.432 24.046 1.00 41.72 115 VAL A O 1
ATOM 960 N N . LEU A 1 116 ? 5.297 24.182 24.254 1.00 35.09 116 LEU A N 1
ATOM 961 C CA . LEU A 1 116 ? 6.334 25.208 24.381 1.00 35.09 116 LEU A CA 1
ATOM 962 C C . LEU A 1 116 ? 7.007 25.065 25.764 1.00 35.09 116 LEU A C 1
ATOM 964 O O . LEU A 1 116 ? 6.298 25.099 26.770 1.00 35.09 116 LEU A O 1
ATOM 968 N N . PRO A 1 117 ? 8.348 24.936 25.865 1.00 42.53 117 PRO A N 1
ATOM 969 C CA . PRO A 1 117 ? 9.037 24.757 27.152 1.00 42.53 117 PRO A CA 1
ATOM 970 C C . PRO A 1 117 ? 8.916 25.941 28.124 1.00 42.53 117 PRO A C 1
ATOM 972 O O . PRO A 1 117 ? 9.270 25.805 29.291 1.00 42.53 117 PRO A O 1
ATOM 975 N N . GLU A 1 118 ? 8.445 27.100 27.656 1.00 46.38 118 GLU A N 1
ATOM 976 C CA . GLU A 1 118 ? 8.475 28.357 28.416 1.00 46.38 118 GLU A CA 1
ATOM 977 C C . GLU A 1 118 ? 7.096 28.858 28.863 1.00 46.38 118 GLU A C 1
ATOM 979 O O . GLU A 1 118 ? 7.006 29.783 29.669 1.00 46.38 118 GLU A O 1
ATOM 984 N N . SER A 1 119 ? 6.008 28.234 28.412 1.00 45.34 119 SER A N 1
ATOM 985 C CA . SER A 1 119 ? 4.662 28.619 28.823 1.00 45.34 119 SER A CA 1
ATOM 986 C C . SER A 1 119 ? 3.794 27.384 28.972 1.00 45.34 119 SER A C 1
ATOM 988 O O . SER A 1 119 ? 3.580 26.648 28.013 1.00 45.34 119 SER A O 1
ATOM 990 N N . ASN A 1 120 ? 3.243 27.179 30.165 1.00 44.69 120 ASN A N 1
ATOM 991 C CA . ASN A 1 120 ? 2.290 26.113 30.482 1.00 44.69 120 ASN A CA 1
ATOM 992 C C . ASN A 1 120 ? 0.900 26.365 29.840 1.00 44.69 120 ASN A C 1
ATOM 994 O O . ASN A 1 120 ? -0.140 26.119 30.445 1.00 44.69 120 ASN A O 1
ATOM 998 N N . THR A 1 121 ? 0.892 26.927 28.631 1.00 45.94 121 THR A N 1
ATOM 999 C CA . THR A 1 121 ? -0.258 27.288 27.805 1.00 45.94 121 THR A CA 1
ATOM 1000 C C . THR A 1 121 ? -0.046 26.694 26.422 1.00 45.94 121 THR A C 1
ATOM 1002 O O . THR A 1 121 ? 0.954 26.985 25.766 1.00 45.94 121 THR A O 1
ATOM 1005 N N . ALA A 1 122 ? -0.991 25.860 25.990 1.00 43.62 122 ALA A N 1
ATOM 1006 C CA . ALA A 1 122 ? -1.090 25.443 24.602 1.00 43.62 122 ALA A CA 1
ATOM 1007 C C . ALA A 1 122 ? -1.405 26.676 23.743 1.00 43.62 122 ALA A C 1
ATOM 1009 O O . ALA A 1 122 ? -2.296 27.455 24.084 1.00 43.62 122 ALA A O 1
ATOM 1010 N N . GLU A 1 123 ? -0.680 26.866 22.643 1.00 42.69 123 GLU A N 1
ATOM 1011 C CA . GLU A 1 123 ? -1.130 27.778 21.595 1.00 42.69 123 GLU A CA 1
ATOM 1012 C C . GLU A 1 123 ? -2.464 27.235 21.065 1.00 42.69 123 GLU A C 1
ATOM 1014 O O . GLU A 1 123 ? -2.516 26.118 20.549 1.00 42.69 123 GLU A O 1
ATOM 1019 N N . ASP A 1 124 ? -3.536 28.016 21.197 1.00 45.75 124 ASP A N 1
ATOM 1020 C CA . ASP A 1 124 ? -4.939 27.671 20.891 1.00 45.75 124 ASP A CA 1
ATOM 1021 C C . ASP A 1 124 ? -5.199 27.342 19.394 1.00 45.75 124 ASP A C 1
ATOM 1023 O O . ASP A 1 124 ? -6.334 27.312 18.928 1.00 45.75 124 ASP A O 1
ATOM 1027 N N . GLN A 1 125 ? -4.143 27.138 18.594 1.00 42.94 125 GLN A N 1
ATOM 1028 C CA . GLN A 1 125 ? -4.190 27.008 17.134 1.00 42.94 125 GLN A CA 1
ATOM 1029 C C . GLN A 1 125 ? -3.278 25.920 16.530 1.00 42.94 125 GLN A C 1
ATOM 1031 O O . GLN A 1 125 ? -3.225 25.817 15.306 1.00 42.94 125 GLN A O 1
ATOM 1036 N N . SER A 1 126 ? -2.583 25.084 17.314 1.00 46.31 126 SER A N 1
ATOM 1037 C CA . SER A 1 126 ? -1.603 24.121 16.758 1.00 46.31 126 SER A CA 1
ATOM 1038 C C . SER A 1 126 ? -1.924 22.634 16.958 1.00 46.31 126 SER A C 1
ATOM 1040 O O . SER A 1 126 ? -1.048 21.789 16.772 1.00 46.31 126 SER A O 1
ATOM 1042 N N . LEU A 1 127 ? -3.173 22.272 17.280 1.00 54.69 127 LEU A N 1
ATOM 1043 C CA . LEU A 1 127 ? -3.566 20.860 17.340 1.00 54.69 127 LEU A CA 1
ATOM 1044 C C . LEU A 1 127 ? -3.735 20.300 15.916 1.00 54.69 127 LEU A C 1
ATOM 1046 O O . LEU A 1 127 ? -4.825 20.312 15.352 1.00 54.69 127 LEU A O 1
ATOM 1050 N N . HIS A 1 128 ? -2.649 19.835 15.304 1.00 61.81 128 HIS A N 1
ATOM 1051 C CA . HIS A 1 128 ? -2.716 19.075 14.059 1.00 61.81 128 HIS A CA 1
ATOM 1052 C C . HIS A 1 128 ? -2.682 17.584 14.375 1.00 61.81 128 HIS A C 1
ATOM 1054 O O . HIS A 1 128 ? -1.631 17.016 14.671 1.00 61.81 128 HIS A O 1
ATOM 1060 N N . GLU A 1 129 ? -3.845 16.949 14.283 1.00 80.62 129 GLU A N 1
ATOM 1061 C CA . GLU A 1 129 ? -3.954 15.495 14.322 1.00 80.62 129 GLU A CA 1
ATOM 1062 C C . GLU A 1 129 ? -3.784 14.933 12.910 1.00 80.62 129 GLU A C 1
ATOM 1064 O O . GLU A 1 129 ? -4.188 15.544 11.919 1.00 80.62 129 GLU A O 1
ATOM 1069 N N . SER A 1 130 ? -3.119 13.790 12.778 1.00 87.31 130 SER A N 1
ATOM 1070 C CA . SER A 1 130 ? -2.970 13.110 11.488 1.00 87.31 130 SER A CA 1
ATOM 1071 C C . SER A 1 130 ? -3.216 11.621 11.635 1.00 87.31 130 SER A C 1
ATOM 1073 O O . SER A 1 130 ? -2.575 10.961 12.455 1.00 87.31 130 SER A O 1
ATOM 1075 N N . ASP A 1 131 ? -4.109 11.104 10.800 1.00 92.25 131 ASP A N 1
ATOM 1076 C CA . ASP A 1 131 ? -4.396 9.681 10.722 1.00 92.25 131 ASP A CA 1
ATOM 1077 C C . ASP A 1 131 ? -3.316 8.953 9.935 1.00 92.25 131 ASP A C 1
ATOM 1079 O O . ASP A 1 131 ? -2.698 9.493 9.018 1.00 92.25 131 ASP A O 1
ATOM 1083 N N . PHE A 1 132 ? -3.123 7.682 10.236 1.00 93.44 132 PHE A N 1
ATOM 1084 C CA . PHE A 1 132 ? -2.208 6.809 9.526 1.00 93.44 132 PHE A CA 1
ATOM 1085 C C . PHE A 1 132 ? -2.716 5.373 9.557 1.00 93.44 132 PHE A C 1
ATOM 1087 O O . PHE A 1 132 ? -3.451 4.962 10.454 1.00 93.44 132 PHE A O 1
ATOM 1094 N N . ILE A 1 133 ? -2.283 4.588 8.573 1.00 94.94 133 ILE A N 1
ATOM 1095 C CA . ILE A 1 133 ? -2.418 3.137 8.635 1.00 94.94 133 ILE A CA 1
ATOM 1096 C C . ILE A 1 133 ? -1.320 2.610 9.561 1.00 94.94 133 ILE A C 1
ATOM 1098 O O . ILE A 1 133 ? -0.130 2.873 9.340 1.00 94.94 133 ILE A O 1
ATOM 1102 N N . SER A 1 134 ? -1.706 1.858 10.588 1.00 94.38 134 SER A N 1
ATOM 1103 C CA . SER A 1 134 ? -0.763 1.200 11.486 1.00 94.38 134 SER A CA 1
ATOM 1104 C C . SER A 1 134 ? 0.084 0.155 10.747 1.00 94.38 134 SER A C 1
ATOM 1106 O O . SER A 1 134 ? -0.338 -0.473 9.777 1.00 94.38 134 SER A O 1
ATOM 1108 N N . HIS A 1 135 ? 1.308 -0.058 11.224 1.00 93.81 135 HIS A N 1
ATOM 1109 C CA . HIS A 1 135 ? 2.240 -1.049 10.676 1.00 93.81 135 HIS A CA 1
ATOM 1110 C C . HIS A 1 135 ? 2.089 -2.441 11.296 1.00 93.81 135 HIS A C 1
ATOM 1112 O O . HIS A 1 135 ? 2.667 -3.413 10.801 1.00 93.81 135 HIS A O 1
ATOM 1118 N N . TYR A 1 136 ? 1.296 -2.551 12.357 1.00 94.06 136 TYR A N 1
ATOM 1119 C CA . TYR A 1 136 ? 0.853 -3.807 12.939 1.00 94.06 136 TYR A CA 1
ATOM 1120 C C . TYR A 1 136 ? -0.522 -3.627 13.585 1.00 94.06 136 TYR A C 1
ATOM 1122 O O . TYR A 1 136 ? -0.917 -2.510 13.915 1.00 94.06 136 TYR A O 1
ATOM 1130 N N . ILE A 1 137 ? -1.220 -4.732 13.805 1.00 92.19 137 ILE A N 1
ATOM 1131 C CA . ILE A 1 137 ? -2.356 -4.788 14.723 1.00 92.19 137 ILE A CA 1
ATOM 1132 C C . ILE A 1 137 ? -2.010 -5.697 15.899 1.00 92.19 137 ILE A C 1
ATOM 1134 O O . ILE A 1 137 ? -1.166 -6.590 15.766 1.00 92.19 137 ILE A O 1
ATOM 1138 N N . GLU A 1 138 ? -2.646 -5.471 17.039 1.00 88.06 138 GLU A N 1
ATOM 1139 C CA . GLU A 1 138 ? -2.554 -6.363 18.193 1.00 88.06 138 GLU A CA 1
ATOM 1140 C C . GLU A 1 138 ? -3.753 -7.309 18.163 1.00 88.06 138 GLU A C 1
ATOM 1142 O O . GLU A 1 138 ? -4.898 -6.886 18.021 1.00 88.06 138 GLU A O 1
ATOM 1147 N N . GLU A 1 139 ? -3.475 -8.608 18.197 1.00 80.00 139 GLU A N 1
ATOM 1148 C CA . GLU A 1 139 ? -4.503 -9.633 18.268 1.00 80.00 139 GLU A CA 1
ATOM 1149 C C . GLU A 1 139 ? -5.142 -9.601 19.656 1.00 80.00 139 GLU A C 1
ATOM 1151 O O . GLU A 1 139 ? -4.462 -9.716 20.681 1.00 80.00 139 GLU A O 1
ATOM 1156 N N . GLU A 1 140 ? -6.462 -9.435 19.667 1.00 68.44 140 GLU A N 1
ATOM 1157 C CA . GLU A 1 140 ? -7.256 -9.393 20.887 1.00 68.44 140 GLU A CA 1
ATOM 1158 C C . GLU A 1 140 ? -6.982 -10.667 21.711 1.00 68.44 140 GLU A C 1
ATOM 1160 O O . GLU A 1 140 ? -6.916 -11.770 21.165 1.00 68.44 140 GLU A O 1
ATOM 1165 N N . TYR A 1 141 ? -6.775 -10.515 23.022 1.00 72.94 141 TYR A N 1
ATOM 1166 C CA . TYR A 1 141 ? -6.544 -11.597 23.998 1.00 72.94 141 TYR A CA 1
ATOM 1167 C C . TYR A 1 141 ? -5.195 -12.334 23.963 1.00 72.94 141 TYR A C 1
ATOM 1169 O O . TYR A 1 141 ? -4.949 -13.141 24.858 1.00 72.94 141 TYR A O 1
ATOM 1177 N N . THR A 1 142 ? -4.312 -12.088 22.991 1.00 74.88 142 THR A N 1
ATOM 1178 C CA . THR A 1 142 ? -3.035 -12.835 22.892 1.00 74.88 142 THR A CA 1
ATOM 1179 C C . THR A 1 142 ? -1.781 -11.965 22.980 1.00 74.88 142 THR A C 1
ATOM 1181 O O . THR A 1 142 ? -0.678 -12.508 22.956 1.00 74.88 142 THR A O 1
ATOM 1184 N N . GLU A 1 143 ? -1.932 -10.633 23.037 1.00 77.31 143 GLU A N 1
ATOM 1185 C CA . GLU A 1 143 ? -0.844 -9.634 22.947 1.00 77.31 143 GLU A CA 1
ATOM 1186 C C . GLU A 1 143 ? 0.055 -9.805 21.703 1.00 77.31 143 GLU A C 1
ATOM 1188 O O . GLU A 1 143 ? 1.125 -9.201 21.568 1.00 77.31 143 GLU A O 1
ATOM 1193 N N . ARG A 1 144 ? -0.365 -10.636 20.742 1.00 86.88 144 ARG A N 1
ATOM 1194 C CA . ARG A 1 144 ? 0.429 -10.963 19.569 1.00 86.88 144 ARG A CA 1
ATOM 1195 C C . ARG A 1 144 ? 0.292 -9.865 18.528 1.00 86.88 144 ARG A C 1
ATOM 1197 O O . ARG A 1 144 ? -0.799 -9.526 18.083 1.00 86.88 144 ARG A O 1
ATOM 1204 N N . ARG A 1 145 ? 1.433 -9.374 18.043 1.00 90.62 145 ARG A N 1
ATOM 1205 C CA . ARG A 1 145 ? 1.478 -8.399 16.949 1.00 90.62 145 ARG A CA 1
ATOM 1206 C C . ARG A 1 145 ? 1.433 -9.073 15.586 1.00 90.62 145 ARG A C 1
ATOM 1208 O O . 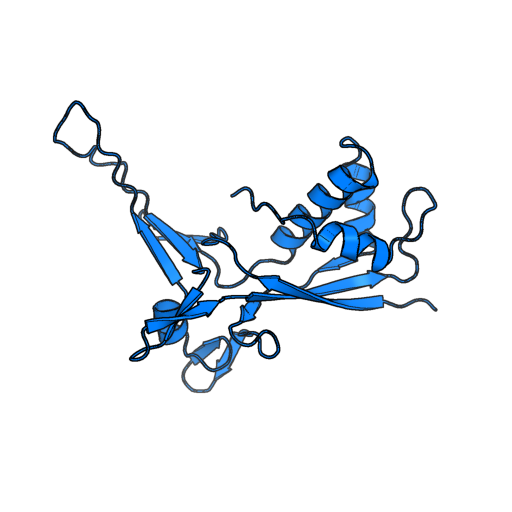ARG A 1 145 ? 2.277 -9.913 15.260 1.00 90.62 145 ARG A O 1
ATOM 1215 N N . GLN A 1 146 ? 0.489 -8.648 14.758 1.00 93.75 146 GLN A N 1
ATOM 1216 C CA . GLN A 1 146 ? 0.374 -9.052 13.363 1.00 93.75 146 GLN A CA 1
ATOM 1217 C C . GLN A 1 146 ? 0.815 -7.900 12.465 1.00 93.75 146 GLN A C 1
ATOM 1219 O O . GLN A 1 146 ? 0.248 -6.815 12.509 1.00 93.75 146 GLN A O 1
ATOM 1224 N N . ASN A 1 147 ? 1.853 -8.123 11.658 1.00 95.19 147 ASN A N 1
ATOM 1225 C CA . ASN A 1 147 ? 2.382 -7.080 10.778 1.00 95.19 147 ASN A CA 1
ATOM 1226 C C . ASN A 1 147 ? 1.387 -6.748 9.662 1.00 95.19 147 ASN A C 1
ATOM 1228 O O . ASN A 1 147 ? 0.786 -7.651 9.081 1.00 95.19 147 ASN A O 1
ATOM 1232 N N . VAL A 1 148 ? 1.310 -5.469 9.307 1.00 96.12 148 VAL A N 1
ATOM 1233 C CA . VAL A 1 148 ? 0.581 -5.005 8.128 1.00 96.12 148 VAL A CA 1
ATOM 1234 C C . VAL A 1 148 ? 1.508 -5.036 6.917 1.00 96.12 148 VAL A C 1
ATOM 1236 O O . VAL A 1 148 ? 2.651 -4.570 6.942 1.00 96.12 148 VAL A O 1
ATOM 1239 N N . TYR A 1 149 ? 1.002 -5.599 5.831 1.00 97.25 149 TYR A N 1
ATOM 1240 C CA . TYR A 1 149 ? 1.621 -5.613 4.516 1.00 97.25 149 TYR A CA 1
ATOM 1241 C C . TYR A 1 149 ? 0.777 -4.802 3.542 1.00 97.25 149 TYR A C 1
ATOM 1243 O O . TYR A 1 149 ? -0.425 -4.684 3.717 1.00 97.25 149 TYR A O 1
ATOM 1251 N N . PHE A 1 150 ?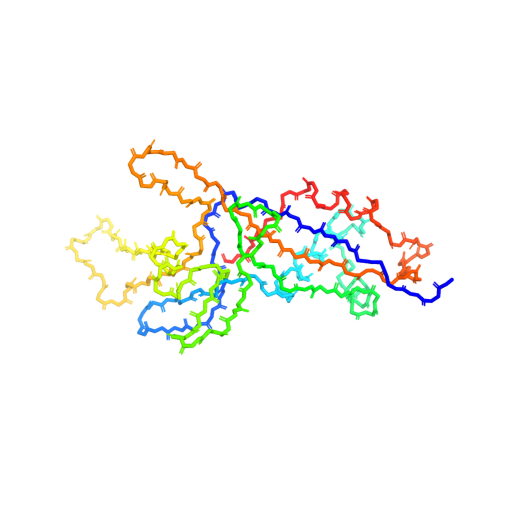 1.389 -4.308 2.477 1.00 97.00 150 PHE A N 1
ATOM 1252 C CA . PHE A 1 150 ? 0.732 -3.661 1.354 1.00 97.00 150 PHE A CA 1
ATOM 1253 C C . PHE A 1 150 ? 0.974 -4.480 0.098 1.00 97.00 150 PHE A C 1
ATOM 1255 O O . PHE A 1 150 ? 2.121 -4.768 -0.257 1.00 97.00 150 PHE A O 1
ATOM 1262 N N . VAL A 1 151 ? -0.107 -4.863 -0.571 1.00 97.44 151 VAL A N 1
ATOM 1263 C CA . VAL A 1 151 ? -0.065 -5.795 -1.696 1.00 97.44 151 VAL A CA 1
ATOM 1264 C C . VAL A 1 151 ? -0.660 -5.146 -2.930 1.00 97.44 151 VAL A C 1
ATOM 1266 O O . VAL A 1 151 ? -1.775 -4.627 -2.899 1.00 97.44 151 VAL A O 1
ATOM 1269 N N . GLY A 1 152 ? 0.083 -5.217 -4.025 1.00 96.38 152 GLY A N 1
ATOM 1270 C CA . GLY A 1 152 ? -0.312 -4.672 -5.314 1.00 96.38 152 GLY A CA 1
ATOM 1271 C C . GLY A 1 152 ? 0.490 -5.292 -6.448 1.00 96.38 152 GLY A C 1
ATOM 1272 O O . GLY A 1 152 ? 1.174 -6.306 -6.278 1.00 96.38 152 GLY A O 1
ATOM 1273 N N . TYR A 1 153 ? 0.392 -4.681 -7.618 1.00 94.44 153 TYR A N 1
ATOM 1274 C CA . TYR A 1 153 ? 0.979 -5.171 -8.850 1.00 94.44 153 TYR A CA 1
ATOM 1275 C C . TYR A 1 153 ? 1.690 -4.052 -9.599 1.00 94.44 153 TYR A C 1
ATOM 1277 O O . TYR A 1 153 ? 1.218 -2.915 -9.669 1.00 94.44 153 TYR A O 1
ATOM 1285 N N . VAL A 1 154 ? 2.810 -4.416 -10.210 1.00 91.62 154 VAL A N 1
ATOM 1286 C CA . VAL A 1 154 ? 3.456 -3.636 -11.262 1.00 91.62 154 VAL A CA 1
ATOM 1287 C C . VAL A 1 154 ? 3.392 -4.452 -12.540 1.00 91.62 154 VAL A C 1
ATOM 1289 O O . VAL A 1 154 ? 3.773 -5.620 -12.564 1.00 91.62 154 VAL A O 1
ATOM 1292 N N . PHE A 1 155 ? 2.908 -3.838 -13.607 1.00 91.50 155 PHE A N 1
ATOM 1293 C CA . PHE A 1 155 ? 2.866 -4.425 -14.933 1.00 91.50 155 PHE A CA 1
ATOM 1294 C C . PHE A 1 155 ? 3.963 -3.776 -15.758 1.00 91.50 155 PHE A C 1
ATOM 1296 O O . PHE A 1 155 ? 4.013 -2.554 -15.860 1.00 91.50 155 PHE A O 1
ATOM 1303 N N . ILE A 1 156 ? 4.840 -4.587 -16.338 1.00 89.62 156 ILE A N 1
ATOM 1304 C CA . ILE A 1 156 ? 5.927 -4.110 -17.193 1.00 89.62 156 ILE A CA 1
ATOM 1305 C C . ILE A 1 156 ? 5.649 -4.598 -18.605 1.00 89.62 156 ILE A C 1
ATOM 1307 O O . ILE A 1 156 ? 5.428 -5.795 -18.825 1.00 89.62 156 ILE A O 1
ATOM 1311 N N . HIS A 1 157 ? 5.647 -3.676 -19.557 1.00 90.56 157 HIS A N 1
ATOM 1312 C CA . HIS A 1 157 ? 5.518 -4.011 -20.961 1.00 90.56 157 HIS A CA 1
ATOM 1313 C C . HIS A 1 157 ? 6.762 -4.784 -21.425 1.00 90.56 157 HIS A C 1
ATOM 1315 O O . HIS A 1 157 ? 7.889 -4.452 -21.067 1.00 90.56 157 HIS A O 1
ATOM 1321 N N . ASN A 1 158 ? 6.590 -5.831 -22.232 1.00 86.31 158 ASN A N 1
ATOM 1322 C CA . ASN A 1 158 ? 7.701 -6.701 -22.648 1.00 86.31 158 ASN A CA 1
ATOM 1323 C C . ASN A 1 158 ? 8.807 -5.968 -23.426 1.00 86.31 158 ASN A C 1
ATOM 1325 O O . ASN A 1 158 ? 9.937 -6.449 -23.451 1.00 86.31 158 ASN A O 1
ATOM 1329 N N . ASN A 1 159 ? 8.479 -4.826 -24.036 1.00 84.81 159 ASN A N 1
ATOM 1330 C CA . ASN A 1 159 ? 9.415 -3.975 -24.771 1.00 84.81 159 ASN A CA 1
ATOM 1331 C C . ASN A 1 159 ? 9.838 -2.746 -23.947 1.00 84.81 159 ASN A C 1
ATOM 1333 O O . ASN A 1 159 ? 10.194 -1.722 -24.523 1.00 84.81 159 ASN A O 1
ATOM 1337 N N . ALA A 1 160 ? 9.744 -2.801 -22.616 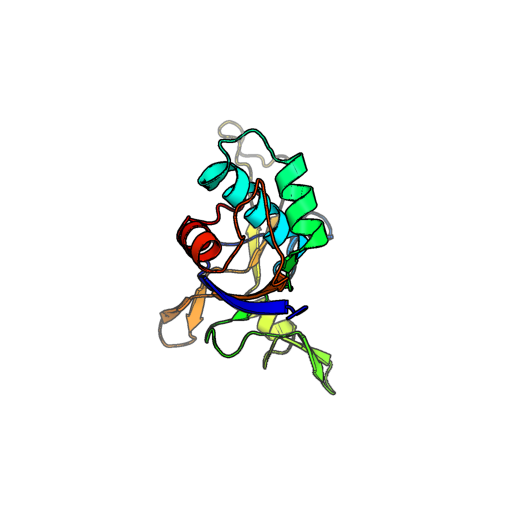1.00 83.38 160 ALA A N 1
ATOM 1338 C CA . ALA A 1 160 ? 10.242 -1.733 -21.765 1.00 83.38 160 ALA A CA 1
ATOM 1339 C C . ALA A 1 160 ? 11.768 -1.650 -21.912 1.00 83.38 160 ALA A C 1
ATOM 1341 O O . ALA A 1 160 ? 12.502 -2.546 -21.483 1.00 83.38 160 ALA A O 1
ATOM 1342 N N . HIS A 1 161 ? 12.247 -0.570 -22.524 1.00 76.56 161 HIS A N 1
ATOM 1343 C CA . HIS A 1 161 ? 13.668 -0.314 -22.709 1.00 76.56 161 HIS A CA 1
ATOM 1344 C C . HIS A 1 161 ? 14.003 1.102 -22.283 1.00 76.56 161 HIS A C 1
ATOM 1346 O O . HIS A 1 161 ? 13.299 2.048 -22.625 1.00 76.56 161 HIS A O 1
ATOM 1352 N N . TYR A 1 162 ? 15.133 1.258 -21.608 1.00 73.25 162 TYR A N 1
ATOM 1353 C CA . TYR A 1 162 ? 15.643 2.572 -21.261 1.00 73.25 162 TYR A CA 1
ATOM 1354 C C . TYR A 1 162 ? 17.151 2.624 -21.444 1.00 73.25 162 TYR A C 1
ATOM 1356 O O . TYR A 1 162 ? 17.876 1.753 -20.960 1.00 73.25 162 TYR A O 1
ATOM 1364 N N . LYS A 1 163 ? 17.613 3.620 -22.212 1.00 69.56 163 LYS A N 1
ATOM 1365 C CA . LYS A 1 163 ? 19.015 3.762 -22.646 1.00 69.56 163 LYS A CA 1
ATOM 1366 C C . LYS A 1 163 ? 19.605 2.451 -23.199 1.00 69.56 163 LYS A C 1
ATOM 1368 O O . LYS A 1 163 ? 20.716 2.061 -22.864 1.00 69.56 163 LYS A O 1
ATOM 1373 N N . GLY A 1 164 ? 18.823 1.737 -24.016 1.00 65.56 164 GLY A N 1
ATOM 1374 C CA . GLY A 1 164 ? 19.231 0.474 -24.648 1.00 65.56 164 GLY A CA 1
ATOM 1375 C C . GLY A 1 164 ? 19.209 -0.760 -23.736 1.00 65.56 164 GLY A C 1
ATOM 1376 O O . GLY A 1 164 ? 19.437 -1.866 -24.218 1.00 65.56 164 GLY A O 1
ATOM 1377 N N . GLN A 1 165 ? 18.891 -0.614 -22.446 1.00 66.31 165 GLN A N 1
ATOM 1378 C CA . GLN A 1 165 ? 18.778 -1.737 -21.513 1.00 66.31 165 GLN A CA 1
ATOM 1379 C C . GLN A 1 165 ? 17.329 -2.201 -21.378 1.00 66.31 165 GLN A C 1
ATOM 1381 O O . GLN A 1 165 ? 16.413 -1.387 -21.264 1.00 66.31 165 GLN A O 1
ATOM 1386 N N . VAL A 1 166 ? 17.122 -3.521 -21.362 1.00 67.31 166 VAL A N 1
ATOM 1387 C CA . VAL A 1 166 ? 15.813 -4.125 -21.077 1.00 67.31 166 VAL A CA 1
ATOM 1388 C C . VAL A 1 166 ? 15.451 -3.859 -19.618 1.00 67.31 166 VAL A C 1
ATOM 1390 O O . VAL A 1 166 ? 16.176 -4.271 -18.709 1.00 67.31 166 VAL A O 1
ATOM 1393 N N . PHE A 1 167 ? 14.310 -3.217 -19.381 1.00 69.06 167 PHE A N 1
ATOM 1394 C CA . PHE A 1 167 ? 13.759 -3.068 -18.043 1.00 69.06 167 PHE A CA 1
ATOM 1395 C C . PHE A 1 167 ? 12.944 -4.319 -17.695 1.00 69.06 167 PHE A C 1
ATOM 1397 O O . PHE A 1 167 ? 11.891 -4.578 -18.271 1.00 69.06 167 PHE A O 1
ATOM 1404 N N . ASN A 1 168 ? 13.453 -5.141 -16.774 1.00 66.00 168 ASN A N 1
ATOM 1405 C CA . ASN A 1 168 ? 12.813 -6.395 -16.370 1.00 66.00 168 ASN A CA 1
ATOM 1406 C C . ASN A 1 168 ? 12.737 -6.547 -14.840 1.00 66.00 168 ASN A C 1
ATOM 1408 O O . ASN A 1 168 ? 13.279 -5.746 -14.076 1.00 66.00 168 ASN A O 1
ATOM 1412 N N . ALA A 1 169 ? 12.082 -7.617 -14.381 1.00 58.25 169 ALA A N 1
ATOM 1413 C CA . ALA A 1 169 ? 11.895 -7.910 -12.957 1.00 58.25 169 ALA A CA 1
ATOM 1414 C C . ALA A 1 169 ? 13.197 -8.027 -12.143 1.00 58.25 169 ALA A C 1
ATOM 1416 O O . ALA A 1 169 ? 13.171 -7.836 -10.930 1.00 58.25 169 ALA A O 1
ATOM 1417 N N . GLY A 1 170 ? 14.327 -8.364 -12.773 1.00 56.88 170 GLY A N 1
ATOM 1418 C CA . GLY A 1 170 ? 15.631 -8.436 -12.109 1.00 56.88 170 GLY A CA 1
ATOM 1419 C C . GLY A 1 170 ? 16.128 -7.058 -11.675 1.00 56.88 170 GLY A C 1
ATOM 1420 O O . GLY A 1 170 ? 16.600 -6.898 -10.548 1.00 56.88 170 GLY A O 1
ATOM 1421 N N . ASN A 1 171 ? 15.914 -6.046 -12.520 1.00 57.16 171 ASN A N 1
ATOM 1422 C CA . ASN A 1 171 ? 16.175 -4.646 -12.181 1.00 57.16 171 ASN A CA 1
ATOM 1423 C C . ASN A 1 171 ? 15.223 -4.192 -11.065 1.00 57.16 171 ASN A C 1
ATOM 1425 O O . ASN A 1 171 ? 15.649 -3.548 -10.110 1.00 57.16 171 ASN A O 1
ATOM 1429 N N . TYR A 1 172 ? 13.958 -4.624 -11.126 1.00 54.16 172 TYR A N 1
ATOM 1430 C CA . TYR A 1 172 ? 12.952 -4.334 -10.102 1.00 54.16 172 TYR A CA 1
ATOM 1431 C C . TYR A 1 172 ? 13.270 -4.951 -8.734 1.00 54.16 172 TYR A C 1
ATOM 1433 O O . TYR A 1 172 ? 13.111 -4.293 -7.712 1.00 54.16 172 TYR A O 1
ATOM 1441 N N . ARG A 1 173 ? 13.745 -6.201 -8.673 1.00 51.28 173 ARG A N 1
ATOM 1442 C CA . ARG A 1 173 ? 14.109 -6.844 -7.400 1.00 51.28 173 ARG A CA 1
ATOM 1443 C C . ARG A 1 173 ? 15.225 -6.081 -6.691 1.00 51.28 173 ARG A C 1
ATOM 1445 O O . ARG A 1 173 ? 15.091 -5.821 -5.503 1.00 51.28 173 ARG A O 1
ATOM 1452 N N . LYS A 1 174 ? 16.266 -5.632 -7.407 1.00 50.66 174 LYS A N 1
ATOM 1453 C CA . LYS A 1 174 ? 17.307 -4.755 -6.828 1.00 50.66 174 LYS A CA 1
ATOM 1454 C C . LYS A 1 174 ? 16.725 -3.465 -6.231 1.00 50.66 174 LYS A C 1
ATOM 1456 O O . LYS A 1 174 ? 17.210 -3.011 -5.203 1.00 50.66 174 LYS A O 1
ATOM 1461 N N . ILE A 1 175 ? 15.665 -2.926 -6.835 1.00 49.88 175 ILE A N 1
ATOM 1462 C CA . ILE A 1 175 ? 14.936 -1.744 -6.354 1.00 49.88 175 ILE A CA 1
ATOM 1463 C C . ILE A 1 175 ? 14.039 -2.067 -5.145 1.00 49.88 175 ILE A C 1
ATOM 1465 O O . ILE A 1 175 ? 13.958 -1.266 -4.220 1.00 49.88 175 ILE A O 1
ATOM 1469 N N . SER A 1 176 ? 13.383 -3.233 -5.112 1.00 45.41 176 SER A N 1
ATOM 1470 C CA . SER A 1 176 ? 12.446 -3.595 -4.037 1.00 45.41 176 SER A CA 1
ATOM 1471 C C . SER A 1 176 ? 13.123 -4.061 -2.742 1.00 45.41 176 SER A C 1
ATOM 1473 O O . SER A 1 176 ? 12.464 -4.079 -1.706 1.00 45.41 176 SER A O 1
ATOM 1475 N N . TYR A 1 177 ? 14.400 -4.464 -2.784 1.00 39.56 177 TYR A N 1
ATOM 1476 C CA . TYR A 1 177 ? 15.204 -4.732 -1.580 1.00 39.56 177 TYR A CA 1
ATOM 1477 C C . TYR A 1 177 ? 15.750 -3.452 -0.927 1.00 39.56 177 TYR A C 1
ATOM 1479 O O . TYR A 1 177 ? 16.155 -3.488 0.235 1.00 39.56 177 TYR A O 1
ATOM 1487 N N . GLY A 1 178 ? 15.738 -2.320 -1.638 1.00 36.47 178 GLY A N 1
ATOM 1488 C CA . GLY A 1 178 ? 15.957 -1.012 -1.035 1.00 36.47 178 GLY A CA 1
ATOM 1489 C C . GLY A 1 178 ? 14.754 -0.638 -0.174 1.00 36.47 178 GLY A C 1
ATOM 1490 O O . GLY A 1 178 ? 13.610 -0.809 -0.593 1.00 36.47 178 GLY A O 1
ATOM 1491 N N . ASN A 1 179 ? 14.991 -0.141 1.041 1.00 37.19 179 ASN A N 1
ATOM 1492 C CA . ASN A 1 179 ? 13.931 0.473 1.836 1.00 37.19 179 ASN A CA 1
ATOM 1493 C C . ASN A 1 179 ? 13.216 1.519 0.965 1.00 37.19 179 ASN A C 1
ATOM 1495 O O . ASN A 1 179 ? 13.839 2.481 0.517 1.00 37.19 179 ASN A O 1
ATOM 1499 N N . ILE A 1 180 ? 11.920 1.334 0.709 1.00 43.03 180 ILE A N 1
ATOM 1500 C CA . ILE A 1 180 ? 11.104 2.401 0.134 1.00 43.03 180 ILE A CA 1
ATOM 1501 C C . ILE A 1 180 ? 10.894 3.406 1.261 1.00 43.03 180 ILE A C 1
ATOM 1503 O O . ILE A 1 180 ? 10.038 3.223 2.123 1.00 43.03 180 ILE A O 1
ATOM 1507 N N . TYR A 1 181 ? 11.751 4.423 1.296 1.00 31.11 181 TYR A N 1
ATOM 1508 C CA . TYR A 1 181 ? 11.579 5.565 2.178 1.00 31.11 181 TYR A CA 1
ATOM 1509 C C . TYR A 1 181 ? 10.412 6.393 1.645 1.00 31.11 181 TYR A C 1
ATOM 1511 O O . TYR A 1 181 ? 10.514 7.030 0.594 1.00 31.11 181 TYR A O 1
ATOM 1519 N N . TRP A 1 182 ? 9.292 6.332 2.356 1.00 34.00 182 TRP A N 1
ATOM 1520 C CA . TRP A 1 182 ? 8.176 7.245 2.174 1.00 34.00 182 TRP A CA 1
ATOM 1521 C C . TRP A 1 182 ? 8.603 8.605 2.721 1.00 34.00 182 TRP A C 1
ATOM 1523 O O . TRP A 1 182 ? 8.819 8.744 3.919 1.00 34.00 182 TRP A O 1
ATOM 1533 N N . TRP A 1 183 ? 8.778 9.583 1.836 1.00 24.89 183 TRP A N 1
ATOM 1534 C CA . TRP A 1 183 ? 8.813 10.986 2.236 1.00 24.89 183 TRP A CA 1
ATOM 1535 C C . TRP A 1 183 ? 7.372 11.480 2.155 1.00 24.89 183 TRP A C 1
ATOM 1537 O O . TRP A 1 183 ? 6.809 11.566 1.060 1.00 24.89 183 TRP A O 1
ATOM 1547 N N . GLY A 1 184 ? 6.773 11.691 3.320 1.00 28.50 184 GLY A N 1
ATOM 1548 C CA . GLY A 1 184 ? 5.473 12.312 3.529 1.00 28.50 184 GLY A CA 1
ATOM 1549 C C . GLY A 1 184 ? 5.593 13.248 4.712 1.00 28.50 184 GLY A C 1
ATOM 1550 O O . GLY A 1 184 ? 6.231 12.817 5.698 1.00 28.50 184 GLY A O 1
#

pLDDT: mean 79.53, std 19.08, range [24.89, 98.0]

Secondary structure (DSSP, 8-state):
---EEEEEEEEE--S-B--EEEEETTEEEE-SSB-HHHHHHHHHHHHHHHTSTT--HHHHHHHHHHHEEE--BEEESSTTS---EEEETTEEEETTEEHHHHHHHHEEEEEE----TT-SS--TT--EEEEEE-SEEEPTTT--EEE-EEEEEEEEETT-EETTEE--HHHHHHHHTS------

Foldseek 3Di:
DFDKDKDKDKAQDPFWAAAADDDDPQEGEGDQWAAQVLVLVLLLQLCCVPPPPNDPSPLSNVLCVPFKGWHIWAKDLPLVQGQCWDADPVGIGRRPHDPVRSCVFFKDKDWDQPDDPPDPDGPPPPGRIYITGGQWGQDPPPSDTGGMMIIIIMMGTQQRDGPRDGDDVVSVVVSSVPPSDDDD

Sequence (184 aa):
MMGWKAYRLVYKAKSPIHIGWHTLGYIKLTRYYITGRNIWGALTANIVRTIYGHDDYHGVGELLKKDILVSYFYPAIDYQKPFLPNFQKDGLYYGNYPVSDFERLFIQSYGQTAVLPESNTAEDQSLHESDFISHYIEEEYTERRQNVYFVGYVFIHNNAHYKGQVFNAGNYRKISYGNIYWWG

Radius of gyration: 19.68 Å; chains: 1; bounding box: 49×42×58 Å